Protein AF-A0A936S1S5-F1 (afdb_monomer_lite)

Radius of gyration: 17.04 Å; chains: 1; bounding box: 35×43×50 Å

Sequence (213 aa):
MRDSISVFLFEALDIRGSIVQLGDTWKAIQAQRNYPAQVGTLVGQMCAISVLIAASLKQPGRLTFQLSGTGSVPLLVVDCNEALNVRGFAKYGAATSSAIGDLLGDGKLLMSLDTPDAPQPYQSYVPIEGSTLAEVFQSYLTRSEQQSTALLLVADENTAAGLLLQKLPDADQKDPDGWNRITLLAQTLKENEIFRSVEPRVSLLSRRSNGAA

Structure (mmCIF, N/CA/C/O backbone):
data_AF-A0A936S1S5-F1
#
_entry.id   AF-A0A936S1S5-F1
#
loop_
_atom_site.group_PDB
_atom_site.id
_atom_site.type_symbol
_atom_site.label_atom_id
_atom_site.label_alt_id
_atom_site.label_comp_id
_atom_site.label_asym_id
_atom_site.label_entity_id
_atom_site.label_seq_id
_atom_site.pdbx_PDB_ins_code
_atom_site.Cartn_x
_atom_site.Cartn_y
_atom_site.Cartn_z
_atom_site.occupancy
_atom_site.B_iso_or_equiv
_atom_site.auth_seq_id
_atom_site.auth_comp_id
_atom_site.auth_asym_id
_atom_site.auth_atom_id
_atom_site.pdbx_PDB_model_num
ATOM 1 N N . MET A 1 1 ? -8.277 -14.739 -11.725 1.00 66.19 1 MET A N 1
ATOM 2 C CA . MET A 1 1 ? -8.453 -14.877 -10.258 1.00 66.19 1 MET A CA 1
ATOM 3 C C . MET A 1 1 ? -9.273 -13.671 -9.884 1.00 66.19 1 MET A C 1
ATOM 5 O O . MET A 1 1 ? -8.860 -12.588 -10.263 1.00 66.19 1 MET A O 1
ATOM 9 N N . ARG A 1 2 ? -10.462 -13.836 -9.299 1.00 82.06 2 ARG A N 1
ATOM 10 C CA . ARG A 1 2 ? -11.380 -12.696 -9.179 1.00 82.06 2 ARG A C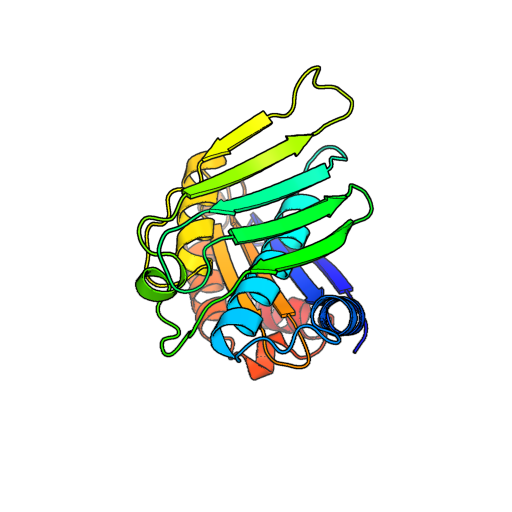A 1
ATOM 11 C C . ARG A 1 2 ? -10.861 -11.675 -8.176 1.00 82.06 2 ARG A C 1
ATOM 13 O O . ARG A 1 2 ? -10.262 -12.053 -7.172 1.00 82.06 2 ARG A O 1
ATOM 20 N N . ASP A 1 3 ? -11.128 -10.413 -8.473 1.00 91.62 3 ASP A N 1
ATOM 21 C CA . ASP A 1 3 ? -10.815 -9.300 -7.589 1.00 91.62 3 ASP A CA 1
ATOM 22 C C . ASP A 1 3 ? -11.759 -9.307 -6.381 1.00 91.62 3 ASP A C 1
ATOM 24 O O . ASP A 1 3 ? -12.952 -9.595 -6.513 1.00 91.62 3 ASP A O 1
ATOM 28 N N . SER A 1 4 ? -11.235 -9.005 -5.196 1.00 92.62 4 SER A N 1
ATOM 29 C CA . SER A 1 4 ? -12.022 -8.935 -3.965 1.00 92.62 4 SER A CA 1
ATOM 30 C C . SER A 1 4 ? -11.392 -7.996 -2.946 1.00 92.62 4 SER A C 1
ATOM 32 O O . SER A 1 4 ? -10.174 -7.971 -2.783 1.00 92.62 4 SER A O 1
ATOM 34 N N . ILE A 1 5 ? -12.239 -7.294 -2.203 1.00 92.88 5 ILE A N 1
ATOM 35 C CA . ILE A 1 5 ? -11.891 -6.546 -0.997 1.00 92.88 5 ILE A CA 1
ATOM 36 C C . ILE A 1 5 ? -12.834 -7.015 0.108 1.00 92.88 5 ILE A C 1
ATOM 38 O O . ILE A 1 5 ? -14.035 -7.180 -0.114 1.00 92.88 5 ILE A O 1
ATOM 42 N N . SER A 1 6 ? -12.308 -7.277 1.297 1.00 91.94 6 SER A N 1
ATOM 43 C CA . SER A 1 6 ? -13.130 -7.597 2.463 1.00 91.94 6 SER A CA 1
ATOM 44 C C . SER A 1 6 ? -12.629 -6.835 3.665 1.00 91.94 6 SER A C 1
ATOM 46 O O . SER A 1 6 ? -11.446 -6.885 3.993 1.00 91.94 6 SER A O 1
ATOM 48 N N . VAL A 1 7 ? -13.550 -6.140 4.317 1.00 90.50 7 VAL A N 1
ATOM 49 C CA . VAL A 1 7 ? -13.322 -5.441 5.578 1.00 90.50 7 VAL A CA 1
ATOM 50 C C . VAL A 1 7 ? -13.934 -6.291 6.683 1.00 90.50 7 VAL A C 1
ATOM 52 O O . VAL A 1 7 ? -15.024 -6.836 6.518 1.00 90.50 7 VAL A O 1
ATOM 55 N N . PHE A 1 8 ? -13.226 -6.429 7.793 1.00 91.31 8 PHE A N 1
ATOM 56 C CA . PHE A 1 8 ? -13.647 -7.232 8.932 1.00 91.31 8 PHE A CA 1
ATOM 57 C C . PHE A 1 8 ? -13.222 -6.570 10.244 1.00 91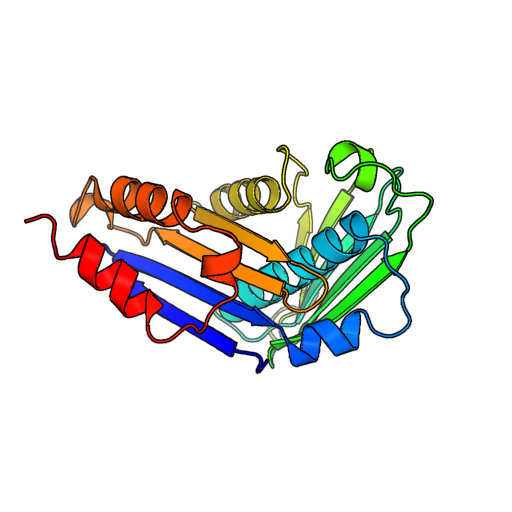.31 8 PHE A C 1
ATOM 59 O O . PHE A 1 8 ? -12.401 -5.651 10.272 1.00 91.31 8 PHE A O 1
ATOM 66 N N . LEU A 1 9 ? -13.802 -7.044 11.341 1.00 91.56 9 LEU A N 1
ATOM 67 C CA . LEU A 1 9 ? -13.533 -6.568 12.689 1.00 91.56 9 LEU A CA 1
ATOM 68 C C . LEU A 1 9 ? -13.269 -7.775 13.588 1.00 91.56 9 LEU A C 1
ATOM 70 O O . LEU A 1 9 ? -14.089 -8.689 13.665 1.00 91.56 9 LEU A O 1
ATOM 74 N N . PHE A 1 10 ? -12.139 -7.774 14.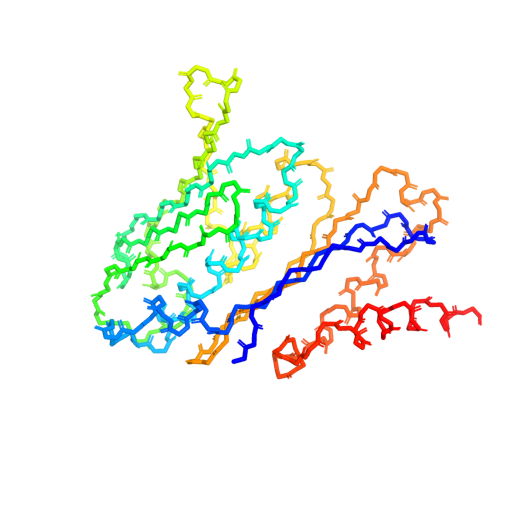288 1.00 91.62 10 PHE A N 1
ATOM 75 C CA . PHE A 1 10 ? -11.947 -8.652 15.434 1.00 91.62 10 PHE A CA 1
ATOM 76 C C . PHE A 1 10 ? -12.659 -8.027 16.626 1.00 91.62 10 PHE A C 1
ATOM 78 O O . PHE A 1 10 ? -12.048 -7.293 17.397 1.00 91.62 10 PHE A O 1
ATOM 85 N N . GLU A 1 11 ? -13.958 -8.300 16.758 1.00 89.62 11 GLU A N 1
ATOM 86 C CA . GLU A 1 11 ? -14.800 -7.700 17.802 1.00 89.62 11 GLU A CA 1
ATOM 87 C C . GLU A 1 11 ? -14.218 -7.908 19.198 1.00 89.62 11 GLU A C 1
ATOM 89 O O . GLU A 1 11 ? -14.224 -6.989 20.000 1.00 89.62 11 GLU A O 1
ATOM 94 N N . ALA A 1 12 ? -13.653 -9.082 19.487 1.00 89.56 12 ALA A N 1
ATOM 95 C CA . ALA A 1 12 ? -13.053 -9.373 20.789 1.00 89.56 12 ALA A CA 1
ATOM 96 C C . ALA A 1 12 ? -11.778 -8.563 21.087 1.00 89.56 12 ALA A C 1
ATOM 98 O O . ALA A 1 12 ? -11.396 -8.471 22.246 1.00 89.56 12 ALA A O 1
ATOM 99 N N . LEU A 1 13 ? -11.131 -7.985 20.069 1.00 92.00 13 LEU A N 1
ATOM 100 C CA . LEU A 1 13 ? -9.848 -7.286 20.194 1.00 92.00 13 LEU A CA 1
ATOM 101 C C . LEU A 1 13 ? -9.943 -5.786 19.877 1.00 92.00 13 LEU A C 1
ATOM 103 O O . LEU A 1 13 ? -8.959 -5.080 20.052 1.00 92.00 13 LEU A O 1
ATOM 107 N N . ASP A 1 14 ? -11.083 -5.315 19.360 1.00 94.12 14 ASP A N 1
ATOM 108 C CA . ASP A 1 14 ? -11.247 -3.977 18.773 1.00 94.12 14 ASP A CA 1
ATOM 109 C C . ASP A 1 14 ? -10.136 -3.651 17.758 1.00 94.12 14 ASP A C 1
ATOM 111 O O . ASP A 1 14 ? -9.472 -2.617 17.780 1.00 94.12 14 ASP A O 1
ATOM 115 N N . ILE A 1 15 ? -9.925 -4.582 16.824 1.00 94.56 15 ILE A N 1
ATOM 116 C CA . ILE A 1 15 ? -8.963 -4.434 15.727 1.00 94.56 15 ILE A CA 1
ATOM 117 C C . ILE A 1 15 ? -9.707 -4.568 14.407 1.00 94.56 15 ILE A C 1
ATOM 119 O O . ILE A 1 15 ? -10.288 -5.614 14.104 1.00 94.56 15 ILE A O 1
ATOM 123 N N . ARG A 1 16 ? -9.671 -3.506 13.604 1.00 93.88 16 ARG A N 1
ATOM 124 C CA . ARG A 1 16 ? -10.212 -3.502 12.246 1.00 93.88 16 ARG A CA 1
ATOM 125 C C . ARG A 1 16 ? -9.184 -4.102 11.298 1.00 93.88 16 ARG A C 1
ATOM 127 O O . ARG A 1 16 ? -7.988 -3.848 11.424 1.00 93.88 16 ARG A O 1
ATOM 134 N N . GLY A 1 17 ? -9.653 -4.869 10.326 1.00 93.69 17 GLY A N 1
ATOM 135 C CA . GLY A 1 17 ? -8.817 -5.369 9.251 1.00 93.69 17 GLY A CA 1
ATOM 136 C C . GLY A 1 17 ? -9.466 -5.212 7.887 1.00 93.69 17 GLY A C 1
ATOM 137 O O . GLY A 1 17 ? -10.690 -5.149 7.755 1.00 93.69 17 GLY A O 1
ATOM 138 N N . SER A 1 18 ? -8.634 -5.163 6.859 1.00 94.19 18 SER A N 1
ATOM 139 C CA . SER A 1 18 ? -9.064 -5.279 5.475 1.00 94.19 18 SER A CA 1
ATOM 140 C C . SER A 1 18 ? -8.061 -6.091 4.671 1.00 94.19 18 SER A C 1
ATOM 142 O O . SER A 1 18 ? -6.852 -6.016 4.884 1.00 94.19 18 SER A O 1
ATOM 144 N N . ILE A 1 19 ? -8.571 -6.911 3.758 1.00 93.94 19 ILE A N 1
ATOM 145 C CA . ILE A 1 19 ? -7.762 -7.721 2.852 1.00 93.94 19 ILE A CA 1
ATOM 146 C C . ILE A 1 19 ? -8.222 -7.494 1.420 1.00 93.94 19 ILE A C 1
ATOM 148 O O . ILE A 1 19 ? -9.413 -7.593 1.117 1.00 93.94 19 ILE A O 1
ATOM 152 N N . VAL A 1 20 ? -7.267 -7.183 0.550 1.00 94.94 20 VAL A N 1
ATOM 153 C CA . VAL A 1 20 ? -7.491 -6.971 -0.878 1.00 94.94 20 VAL A CA 1
ATOM 154 C C . VAL A 1 20 ? -6.776 -8.043 -1.679 1.00 94.94 20 VAL A C 1
ATOM 156 O O . VAL A 1 20 ? -5.671 -8.468 -1.339 1.00 94.94 20 VAL A O 1
ATOM 159 N N . GLN A 1 21 ? -7.399 -8.433 -2.780 1.00 95.12 21 GLN A N 1
ATOM 160 C CA . GLN A 1 21 ? -6.818 -9.295 -3.783 1.00 95.12 21 GLN A CA 1
ATOM 161 C C . GLN A 1 21 ? -7.230 -8.789 -5.165 1.00 95.12 21 GLN A C 1
ATOM 163 O O . GLN A 1 21 ? -8.416 -8.690 -5.466 1.00 95.12 21 GLN A O 1
ATOM 168 N N . LEU A 1 22 ? -6.246 -8.457 -5.992 1.00 95.62 22 LEU A N 1
ATOM 169 C CA . LEU A 1 22 ? -6.392 -7.969 -7.357 1.00 95.62 22 LEU A CA 1
ATOM 170 C C . LEU A 1 22 ? -5.755 -9.008 -8.280 1.00 95.62 22 LEU A C 1
ATOM 172 O O . LEU A 1 22 ? -4.533 -9.141 -8.318 1.00 95.62 22 LEU A O 1
ATOM 176 N N . GLY A 1 23 ? -6.571 -9.772 -8.995 1.00 95.00 23 GLY A N 1
ATOM 177 C CA . GLY A 1 23 ? -6.124 -10.745 -9.984 1.00 95.00 23 GLY A CA 1
ATOM 178 C C . GLY A 1 23 ? -6.386 -10.255 -11.402 1.00 95.00 23 GLY A C 1
ATOM 179 O O . GLY A 1 23 ? -5.449 -9.947 -12.136 1.00 95.00 23 GLY A O 1
ATOM 180 N N . ASP A 1 24 ? -7.654 -10.162 -11.798 1.00 94.62 24 ASP A N 1
ATOM 181 C CA . ASP A 1 24 ? -8.029 -9.798 -13.168 1.00 94.62 24 ASP A CA 1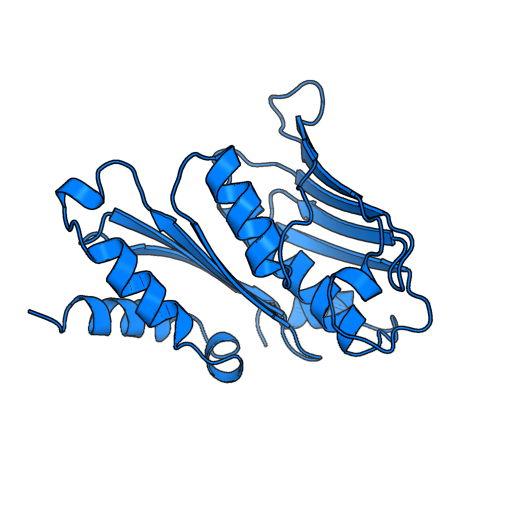
ATOM 182 C C . ASP A 1 24 ? -7.716 -8.314 -13.442 1.00 94.62 24 ASP A C 1
ATOM 184 O O . ASP A 1 24 ? -7.115 -7.991 -14.473 1.00 94.62 24 ASP A O 1
ATOM 188 N N . THR A 1 25 ? -7.990 -7.424 -12.478 1.00 96.06 25 THR A N 1
ATOM 189 C CA . THR A 1 25 ? -7.585 -6.009 -12.558 1.00 96.06 25 THR A CA 1
ATOM 190 C C . THR A 1 25 ? -6.067 -5.852 -12.621 1.00 96.06 25 THR A C 1
ATOM 192 O O . THR A 1 25 ? -5.556 -5.087 -13.439 1.00 96.06 25 THR A O 1
ATOM 195 N N . TRP A 1 26 ? -5.316 -6.602 -11.808 1.00 96.75 26 TRP A N 1
ATOM 196 C CA . TRP A 1 26 ? -3.855 -6.523 -11.824 1.00 96.75 26 TRP A CA 1
ATOM 197 C C . TRP A 1 26 ? -3.272 -6.983 -13.165 1.00 96.75 26 TRP A C 1
ATOM 199 O O . TRP A 1 26 ? -2.450 -6.281 -13.759 1.00 96.75 26 TRP A O 1
ATOM 209 N N . LYS A 1 27 ? -3.764 -8.106 -13.704 1.00 95.94 27 LYS A N 1
ATOM 210 C CA . LYS A 1 27 ? -3.407 -8.591 -15.047 1.00 95.94 27 LYS A CA 1
ATOM 211 C C . LYS A 1 27 ? -3.679 -7.555 -16.129 1.00 95.94 27 LYS A C 1
ATOM 213 O O . LYS A 1 27 ? -2.838 -7.379 -17.006 1.00 95.94 27 LYS A O 1
ATOM 218 N N . ALA A 1 28 ? -4.800 -6.841 -16.046 1.00 96.12 28 ALA A N 1
ATOM 219 C CA . ALA A 1 28 ? -5.110 -5.764 -16.978 1.00 96.12 28 ALA A CA 1
ATOM 220 C C . ALA A 1 28 ? -4.141 -4.572 -16.849 1.00 96.12 28 ALA A C 1
ATOM 222 O O . ALA A 1 28 ? -3.708 -4.033 -17.866 1.00 96.12 28 ALA A O 1
ATOM 223 N N . ILE A 1 29 ? -3.755 -4.182 -15.628 1.00 96.38 29 ILE A N 1
ATOM 224 C CA . ILE A 1 29 ? -2.831 -3.059 -15.384 1.00 96.38 29 ILE A CA 1
ATOM 225 C C . ILE A 1 29 ? -1.437 -3.327 -15.971 1.00 96.38 29 ILE A C 1
ATOM 227 O O . ILE A 1 29 ? -0.859 -2.445 -16.616 1.00 96.38 29 ILE A O 1
ATOM 231 N N . GLN A 1 30 ? -0.898 -4.532 -15.771 1.00 95.31 30 GLN A N 1
ATOM 232 C CA . GLN A 1 30 ? 0.444 -4.897 -16.245 1.00 95.31 30 GLN A CA 1
ATOM 233 C C . GLN A 1 30 ? 0.482 -5.382 -17.706 1.00 95.31 30 GLN A C 1
ATOM 235 O O . GLN A 1 30 ? 1.568 -5.545 -18.271 1.00 95.31 30 GLN A O 1
ATOM 240 N N . ALA A 1 31 ? -0.677 -5.602 -18.338 1.00 94.62 31 ALA A N 1
ATOM 241 C CA . ALA A 1 31 ? -0.758 -6.083 -19.713 1.00 94.62 31 ALA A CA 1
ATOM 242 C C . ALA A 1 31 ? 0.036 -5.180 -20.670 1.00 94.62 31 ALA A C 1
ATOM 244 O O . ALA A 1 31 ? -0.124 -3.960 -20.679 1.00 94.62 31 ALA A O 1
ATOM 245 N N . GLN A 1 32 ? 0.896 -5.798 -21.487 1.00 88.06 32 GLN A N 1
ATOM 246 C CA . GLN A 1 32 ? 1.734 -5.123 -22.492 1.00 88.06 32 GLN A CA 1
ATOM 247 C C . GLN A 1 32 ? 2.687 -4.050 -21.925 1.00 88.06 32 GLN A C 1
ATOM 249 O O . GLN A 1 32 ? 3.228 -3.244 -22.679 1.00 88.06 32 GLN A O 1
ATOM 254 N N . ARG A 1 33 ? 2.927 -4.034 -20.604 1.00 92.12 33 ARG A N 1
ATOM 255 C CA . ARG A 1 33 ? 3.863 -3.097 -19.961 1.00 92.12 33 ARG A CA 1
ATOM 256 C C . ARG A 1 33 ? 5.297 -3.612 -19.897 1.00 92.12 33 ARG A C 1
ATOM 258 O O . ARG A 1 33 ? 6.201 -2.801 -19.745 1.00 92.12 33 ARG A O 1
ATOM 265 N N . ASN A 1 34 ? 5.491 -4.930 -20.010 1.00 92.81 34 ASN A N 1
ATOM 266 C CA . ASN A 1 34 ? 6.790 -5.611 -19.934 1.00 92.81 34 ASN A CA 1
ATOM 267 C C . ASN A 1 34 ? 7.614 -5.221 -18.693 1.00 92.81 34 ASN A C 1
ATOM 269 O O . ASN A 1 34 ? 8.832 -5.053 -18.775 1.00 92.81 34 ASN A O 1
ATOM 273 N N . TYR A 1 35 ? 6.946 -5.062 -17.545 1.00 96.19 35 TYR A N 1
ATOM 274 C CA . TYR A 1 35 ? 7.618 -4.734 -16.294 1.00 96.19 35 TYR A CA 1
ATOM 275 C C . TYR A 1 35 ? 8.589 -5.852 -15.884 1.00 96.19 35 TYR A C 1
ATOM 277 O O . TYR A 1 35 ? 8.176 -7.011 -15.815 1.00 96.19 35 TYR A O 1
ATOM 285 N N . PRO A 1 36 ? 9.856 -5.527 -15.559 1.00 95.81 36 PRO A N 1
ATOM 286 C CA . PRO A 1 36 ? 10.711 -6.424 -14.795 1.00 95.81 36 PRO A CA 1
ATOM 287 C C . PRO A 1 36 ? 10.022 -6.801 -13.483 1.00 95.81 36 PRO A C 1
ATOM 289 O O . PRO A 1 36 ? 9.275 -5.989 -12.932 1.00 95.81 36 PRO A O 1
ATOM 292 N N . ALA A 1 37 ? 10.297 -7.998 -12.961 1.00 95.06 37 ALA A N 1
ATOM 293 C CA . ALA A 1 37 ? 9.608 -8.537 -11.786 1.00 95.06 37 ALA A CA 1
ATOM 294 C C . ALA A 1 37 ? 9.576 -7.545 -10.608 1.00 95.06 37 ALA A C 1
ATOM 296 O O . ALA A 1 37 ? 8.525 -7.310 -10.026 1.00 95.06 37 ALA A O 1
ATOM 297 N N . GLN A 1 38 ? 10.695 -6.876 -10.330 1.00 95.06 38 GLN A N 1
ATOM 298 C CA . GLN A 1 38 ? 10.838 -5.910 -9.239 1.00 95.06 38 GLN A CA 1
ATOM 299 C C . GLN A 1 38 ? 9.948 -4.669 -9.425 1.00 95.06 38 GLN A C 1
ATOM 301 O O . GLN A 1 38 ? 9.358 -4.173 -8.466 1.00 95.06 38 GLN A O 1
ATOM 306 N N . VAL A 1 39 ? 9.811 -4.186 -10.665 1.00 97.00 39 VAL A N 1
ATOM 307 C CA . VAL A 1 39 ? 8.920 -3.064 -11.004 1.00 97.00 39 VAL A CA 1
ATOM 308 C C . VAL A 1 39 ? 7.462 -3.513 -10.929 1.00 97.00 39 VAL A C 1
ATOM 310 O O . VAL A 1 39 ? 6.630 -2.796 -10.378 1.00 97.00 39 VAL A O 1
ATOM 313 N N . GLY A 1 40 ? 7.156 -4.710 -11.438 1.00 97.19 40 GLY A N 1
ATOM 314 C CA . GLY A 1 40 ? 5.825 -5.311 -11.358 1.00 97.19 40 GLY A CA 1
ATOM 315 C C . GLY A 1 40 ? 5.357 -5.456 -9.911 1.00 97.19 40 GLY A C 1
ATOM 316 O O . GLY A 1 40 ? 4.271 -4.988 -9.576 1.00 97.19 40 GLY A O 1
ATOM 317 N N . THR A 1 41 ? 6.207 -5.998 -9.034 1.00 96.75 41 THR A N 1
ATOM 318 C CA . THR A 1 41 ? 5.922 -6.115 -7.601 1.00 96.75 41 THR A CA 1
ATOM 319 C C . THR A 1 41 ? 5.653 -4.749 -6.970 1.00 96.75 41 THR A C 1
ATOM 321 O O . THR A 1 41 ? 4.638 -4.593 -6.295 1.00 96.75 41 THR A O 1
ATOM 324 N N . LEU A 1 42 ? 6.484 -3.733 -7.237 1.00 97.19 42 LEU A N 1
ATOM 325 C CA . LEU A 1 42 ? 6.268 -2.382 -6.706 1.00 97.19 42 LEU A CA 1
ATOM 326 C C . LEU A 1 42 ? 4.916 -1.793 -7.150 1.00 97.19 42 LEU A C 1
ATOM 328 O O . LEU A 1 42 ? 4.159 -1.290 -6.320 1.00 97.19 42 LEU A O 1
ATOM 332 N N . VAL A 1 43 ? 4.589 -1.866 -8.446 1.00 97.94 43 VAL A N 1
ATOM 333 C CA . VAL A 1 43 ? 3.320 -1.335 -8.979 1.00 97.94 43 VAL A CA 1
ATOM 334 C C . VAL A 1 43 ? 2.125 -2.106 -8.420 1.00 97.94 43 VAL A C 1
ATOM 336 O O . VAL A 1 43 ? 1.132 -1.488 -8.033 1.00 97.94 43 VAL A O 1
ATOM 339 N N . GLY A 1 44 ? 2.216 -3.434 -8.335 1.00 97.94 44 GLY A N 1
ATOM 340 C CA . GLY A 1 44 ? 1.163 -4.275 -7.773 1.00 97.94 44 GLY A CA 1
ATOM 341 C C . GLY A 1 44 ? 0.909 -3.961 -6.298 1.00 97.94 44 GLY A C 1
ATOM 342 O O . GLY A 1 44 ? -0.235 -3.719 -5.911 1.00 97.94 44 GLY A O 1
ATOM 343 N N . GLN A 1 45 ? 1.967 -3.865 -5.487 1.00 98.06 45 GLN A N 1
ATOM 344 C CA . GLN A 1 45 ? 1.854 -3.479 -4.078 1.00 98.06 45 GLN A CA 1
ATOM 345 C C . GLN A 1 45 ? 1.264 -2.067 -3.920 1.00 98.06 45 GLN A C 1
ATOM 347 O O . GLN A 1 45 ? 0.385 -1.877 -3.079 1.00 98.06 45 GLN A O 1
ATOM 352 N N . MET A 1 46 ? 1.664 -1.104 -4.765 1.00 98.31 46 MET A N 1
ATOM 353 C CA . MET A 1 46 ? 1.073 0.242 -4.804 1.00 98.31 46 MET A CA 1
ATOM 354 C C . MET A 1 46 ? -0.426 0.214 -5.148 1.00 98.31 46 MET A C 1
ATOM 356 O O . MET A 1 46 ? -1.211 0.944 -4.542 1.00 98.31 46 MET A O 1
ATOM 360 N N . CYS A 1 47 ? -0.859 -0.644 -6.077 1.00 98.44 47 CYS A N 1
ATOM 361 C CA . CYS A 1 47 ? -2.283 -0.821 -6.386 1.00 98.44 47 CYS A CA 1
ATOM 362 C C . CYS A 1 47 ? -3.051 -1.402 -5.191 1.00 98.44 47 CYS A C 1
ATOM 364 O O . CYS A 1 47 ? -4.113 -0.890 -4.840 1.00 98.44 47 CYS A O 1
ATOM 366 N N . ALA A 1 48 ? -2.498 -2.428 -4.537 1.00 98.00 48 ALA A N 1
ATOM 367 C CA . ALA A 1 48 ? -3.118 -3.060 -3.375 1.00 98.00 48 ALA A CA 1
ATOM 368 C C . ALA A 1 48 ? -3.304 -2.069 -2.212 1.00 98.00 48 ALA A C 1
ATOM 370 O O . ALA A 1 48 ? -4.420 -1.922 -1.714 1.00 98.00 48 ALA A O 1
ATOM 371 N N . ILE A 1 49 ? -2.256 -1.332 -1.819 1.00 97.94 49 ILE A N 1
ATOM 372 C CA . ILE A 1 49 ? -2.366 -0.340 -0.736 1.00 97.94 49 ILE A CA 1
ATOM 373 C C . ILE A 1 49 ? -3.319 0.806 -1.089 1.00 97.94 49 ILE A C 1
ATOM 375 O O . ILE A 1 49 ? -4.059 1.268 -0.224 1.00 97.94 49 ILE A O 1
ATOM 379 N N . SER A 1 50 ? -3.382 1.212 -2.361 1.00 97.75 50 SER A N 1
ATOM 380 C CA . SER A 1 50 ? -4.321 2.252 -2.803 1.00 97.75 50 SER A CA 1
ATOM 381 C C . SER A 1 50 ? -5.774 1.834 -2.613 1.00 97.75 50 SER A C 1
ATOM 383 O O . SER A 1 50 ? -6.582 2.623 -2.130 1.00 97.75 50 SER A O 1
ATOM 385 N N . VAL A 1 51 ? -6.109 0.582 -2.940 1.00 97.50 51 VAL A N 1
ATOM 386 C CA . VAL A 1 51 ? -7.457 0.044 -2.712 1.00 97.50 51 VAL A CA 1
ATOM 387 C C . VAL A 1 51 ? -7.735 -0.129 -1.218 1.00 97.50 51 VAL A C 1
ATOM 389 O O . VAL A 1 51 ? -8.830 0.207 -0.776 1.00 97.50 51 VAL A O 1
ATOM 392 N N . LEU A 1 52 ? -6.760 -0.597 -0.427 1.00 96.94 52 LEU A N 1
ATOM 393 C CA . LEU A 1 52 ? -6.915 -0.741 1.029 1.00 96.94 52 LEU A CA 1
ATOM 394 C C . LEU A 1 52 ? -7.206 0.602 1.711 1.00 96.94 52 LEU A C 1
ATOM 396 O O . LEU A 1 52 ? -8.124 0.676 2.522 1.00 96.94 52 LEU A O 1
ATOM 400 N N . ILE A 1 53 ? -6.463 1.659 1.364 1.00 95.50 53 ILE A N 1
ATOM 401 C CA . ILE A 1 53 ? -6.680 3.002 1.919 1.00 95.50 53 ILE A CA 1
ATOM 402 C C . ILE A 1 53 ? -8.019 3.561 1.432 1.00 95.50 53 ILE A C 1
ATOM 404 O O . ILE A 1 53 ? -8.813 4.012 2.255 1.00 95.50 53 ILE A O 1
ATOM 408 N N . ALA A 1 54 ? -8.314 3.477 0.128 1.00 94.62 54 ALA A N 1
ATOM 409 C CA . ALA A 1 54 ? -9.571 3.975 -0.434 1.00 94.62 54 ALA A CA 1
ATOM 410 C C . ALA A 1 54 ? -10.805 3.301 0.196 1.00 94.62 54 ALA A C 1
ATOM 412 O O . ALA A 1 54 ? -11.770 3.979 0.539 1.00 94.62 54 ALA A O 1
ATOM 413 N N . ALA A 1 55 ? -10.756 1.985 0.432 1.00 93.06 55 ALA A N 1
ATOM 414 C CA . ALA A 1 55 ? -11.832 1.237 1.088 1.00 93.06 55 ALA A CA 1
ATOM 415 C C . ALA A 1 55 ? -11.990 1.560 2.589 1.00 93.06 55 ALA A C 1
ATOM 417 O O . ALA A 1 55 ? -13.029 1.258 3.182 1.00 93.06 55 ALA A O 1
ATOM 418 N N . SER A 1 56 ? -10.974 2.159 3.216 1.00 90.25 56 SER A N 1
ATOM 419 C CA . SER A 1 56 ? -11.009 2.588 4.619 1.00 90.25 56 SER A CA 1
ATOM 420 C C . SER A 1 56 ? -11.509 4.023 4.810 1.00 90.25 56 SER A C 1
ATOM 422 O O . SER A 1 56 ? -11.808 4.397 5.950 1.00 90.25 56 SER A O 1
ATOM 424 N N . LEU A 1 57 ? -11.645 4.809 3.733 1.00 89.94 57 LEU A N 1
ATOM 425 C CA . LEU A 1 57 ? -12.127 6.189 3.792 1.00 89.94 57 LEU A CA 1
ATOM 426 C C . LEU A 1 57 ? -13.559 6.263 4.341 1.00 89.94 57 LEU A C 1
ATOM 428 O O . LEU A 1 57 ? -14.431 5.470 3.993 1.00 89.94 57 LEU A O 1
ATOM 432 N N . LYS A 1 58 ? -13.815 7.261 5.194 1.00 86.69 58 LYS A N 1
ATOM 433 C CA . LYS A 1 58 ? -15.154 7.512 5.762 1.00 86.69 58 LYS A CA 1
ATOM 434 C C . LYS A 1 58 ? -16.132 8.091 4.741 1.00 86.69 58 LYS A C 1
ATOM 436 O O . LYS A 1 58 ? -17.337 7.911 4.885 1.00 86.69 58 LYS A O 1
ATOM 441 N N . GLN A 1 59 ? -15.613 8.813 3.754 1.00 86.88 59 GLN A N 1
ATOM 442 C CA . GLN A 1 59 ? -16.377 9.413 2.670 1.00 86.88 59 GLN A CA 1
ATOM 443 C C . GLN A 1 59 ? -15.826 8.926 1.324 1.00 86.88 59 GLN A C 1
ATOM 445 O O . GLN A 1 59 ? -14.615 8.713 1.220 1.00 86.88 59 GLN A O 1
ATOM 450 N N . PRO A 1 60 ? -16.680 8.772 0.297 1.00 88.00 60 PRO A N 1
ATOM 451 C CA . PRO A 1 60 ? -16.233 8.481 -1.058 1.00 88.00 60 PRO A CA 1
ATOM 452 C C . PRO A 1 60 ? -15.243 9.543 -1.548 1.00 88.00 60 PRO A C 1
ATOM 454 O O . PRO A 1 60 ? -15.470 10.740 -1.371 1.00 88.00 60 PRO A O 1
ATOM 457 N N . GLY A 1 61 ? -14.157 9.108 -2.177 1.00 92.69 61 GLY A N 1
ATOM 458 C CA . GLY A 1 61 ? -13.144 10.005 -2.718 1.00 92.69 61 GLY A CA 1
ATOM 459 C C . GLY A 1 61 ? -12.226 9.299 -3.703 1.00 92.69 61 GLY A C 1
ATOM 460 O O . GLY A 1 61 ? -12.159 8.068 -3.742 1.00 92.69 61 GLY A O 1
ATOM 461 N N . ARG A 1 62 ? -11.515 10.098 -4.496 1.00 96.56 62 ARG A N 1
ATOM 462 C CA . ARG A 1 62 ? -10.501 9.628 -5.436 1.00 96.56 62 ARG A CA 1
ATOM 463 C C . ARG A 1 62 ? -9.123 9.791 -4.811 1.00 96.56 62 ARG A C 1
ATOM 465 O O . ARG A 1 62 ? -8.714 10.896 -4.459 1.00 96.56 62 ARG A O 1
ATOM 472 N N . LEU A 1 63 ? -8.416 8.677 -4.685 1.00 97.62 63 LEU A N 1
ATOM 473 C CA . LEU A 1 63 ? -7.086 8.598 -4.106 1.00 97.62 63 LEU A CA 1
ATOM 474 C C . LEU A 1 63 ? -6.052 8.417 -5.216 1.00 97.62 63 LEU A C 1
ATOM 476 O O . LEU A 1 63 ? -6.075 7.425 -5.946 1.00 97.62 63 LEU A O 1
ATOM 480 N N . THR A 1 64 ? -5.115 9.351 -5.313 1.00 98.31 64 THR A N 1
ATOM 481 C CA . THR A 1 64 ? -3.995 9.272 -6.249 1.00 98.31 64 THR A CA 1
ATOM 482 C C . THR A 1 64 ? -2.682 9.235 -5.480 1.00 98.31 64 THR A C 1
ATOM 484 O O . THR A 1 64 ? -2.404 10.107 -4.658 1.00 98.31 64 THR A O 1
ATOM 487 N N . PHE A 1 65 ? -1.840 8.256 -5.790 1.00 98.44 65 PHE A N 1
ATOM 488 C CA . PHE A 1 65 ? -0.440 8.247 -5.397 1.00 98.44 65 PHE A CA 1
ATOM 489 C C . PHE A 1 65 ? 0.428 8.576 -6.593 1.00 98.44 65 PHE A C 1
ATOM 491 O O . PHE A 1 65 ? 0.304 7.960 -7.651 1.00 98.44 65 PHE A O 1
ATOM 498 N N . GLN A 1 66 ? 1.351 9.506 -6.399 1.00 98.38 66 GLN A N 1
ATOM 499 C CA . GLN A 1 66 ? 2.390 9.808 -7.360 1.00 98.38 66 GLN A CA 1
ATOM 500 C C . GLN A 1 66 ? 3.747 9.711 -6.684 1.00 98.38 66 GLN A C 1
ATOM 502 O O . GLN A 1 66 ? 4.058 10.446 -5.752 1.00 98.38 66 GLN A O 1
ATOM 507 N N . LEU A 1 67 ? 4.571 8.828 -7.216 1.00 97.31 67 LEU A N 1
ATOM 508 C CA . LEU A 1 67 ? 5.967 8.692 -6.882 1.00 97.31 67 LEU A CA 1
ATOM 509 C C . LEU A 1 67 ? 6.804 9.284 -8.008 1.00 97.31 67 LEU A C 1
ATOM 511 O O . LEU A 1 67 ? 6.649 8.885 -9.162 1.00 97.31 67 LEU A O 1
ATOM 515 N N . SER A 1 68 ? 7.724 10.176 -7.663 1.00 96.50 68 SER A N 1
ATOM 516 C CA . SER A 1 68 ? 8.745 10.688 -8.578 1.00 96.50 68 SER A CA 1
ATOM 517 C C . SER A 1 68 ? 10.119 10.528 -7.942 1.00 96.50 68 SER A C 1
ATOM 519 O O . SER A 1 68 ? 10.293 10.932 -6.796 1.00 96.50 68 SER A O 1
ATOM 521 N N . GLY A 1 69 ? 11.091 9.973 -8.662 1.00 92.94 69 GLY A N 1
ATOM 522 C CA . GLY A 1 69 ? 12.404 9.662 -8.092 1.00 92.94 69 GLY A CA 1
ATOM 523 C C . GLY A 1 69 ? 13.539 9.627 -9.107 1.00 92.94 69 GLY A C 1
ATOM 524 O O . GLY A 1 69 ? 13.334 9.836 -10.303 1.00 92.94 69 GLY A O 1
ATOM 525 N N . THR A 1 70 ? 14.750 9.386 -8.609 1.00 95.19 70 THR A N 1
ATOM 526 C CA . THR A 1 70 ? 15.991 9.309 -9.404 1.00 95.19 70 THR A CA 1
ATOM 527 C C . THR A 1 70 ? 16.468 7.874 -9.633 1.00 95.19 70 THR A C 1
ATOM 529 O O . THR A 1 70 ? 17.446 7.666 -10.349 1.00 95.19 70 THR A O 1
ATOM 532 N N . GLY A 1 71 ? 15.784 6.892 -9.037 1.00 95.38 71 GLY A N 1
ATOM 533 C CA . GLY A 1 71 ? 16.094 5.473 -9.179 1.00 95.38 71 GLY A CA 1
ATOM 534 C C . GLY A 1 71 ? 15.593 4.853 -10.485 1.00 95.38 71 GLY A C 1
ATOM 535 O O . GLY A 1 71 ? 15.217 5.528 -11.448 1.00 95.38 71 GLY A O 1
ATOM 536 N N . SER A 1 72 ? 15.555 3.521 -10.502 1.00 96.88 72 SER A N 1
ATOM 537 C CA . SER A 1 72 ? 15.133 2.747 -11.681 1.00 96.88 72 SER A CA 1
ATOM 538 C C . SER A 1 72 ? 13.653 2.926 -12.047 1.00 96.88 72 SER A C 1
ATOM 540 O O . SER A 1 72 ? 13.259 2.580 -13.159 1.00 96.88 72 SER A O 1
ATOM 542 N N . VAL A 1 73 ? 12.833 3.470 -11.145 1.00 97.50 73 VAL A N 1
ATOM 543 C CA . VAL A 1 73 ? 11.422 3.818 -11.351 1.00 97.50 73 VAL A CA 1
ATOM 544 C C . VAL A 1 73 ? 11.259 5.331 -11.151 1.00 97.50 73 VAL A C 1
ATOM 546 O O . VAL A 1 73 ? 10.874 5.783 -10.073 1.00 97.50 73 VAL A O 1
ATOM 549 N N . PRO A 1 74 ? 11.551 6.153 -12.177 1.00 97.06 74 PRO A N 1
ATOM 550 C CA . PRO A 1 74 ? 11.518 7.612 -12.046 1.00 97.06 74 PRO A CA 1
ATOM 551 C C . PRO A 1 74 ? 10.107 8.192 -11.895 1.00 97.06 74 PRO A C 1
ATOM 553 O O . PRO A 1 74 ? 9.954 9.334 -11.461 1.00 97.06 74 PRO A O 1
ATOM 556 N N . LEU A 1 75 ? 9.076 7.438 -12.286 1.00 98.06 75 LEU A N 1
ATOM 557 C CA . LEU A 1 75 ? 7.679 7.829 -12.131 1.00 98.06 75 LEU A CA 1
ATOM 558 C C . LEU A 1 75 ? 6.817 6.591 -11.899 1.00 98.06 75 LEU A C 1
ATOM 560 O O . LEU A 1 75 ? 6.827 5.684 -12.730 1.00 98.06 75 LEU A O 1
ATOM 564 N N . LEU A 1 76 ? 6.008 6.605 -10.846 1.00 98.31 76 LEU A N 1
ATOM 565 C CA . LEU A 1 76 ? 4.914 5.661 -10.637 1.00 98.31 76 LEU A CA 1
ATOM 566 C C . LEU A 1 76 ? 3.670 6.443 -10.225 1.00 98.31 76 LEU A C 1
ATOM 568 O O . LEU A 1 76 ? 3.723 7.273 -9.327 1.00 98.31 76 LEU A O 1
ATOM 572 N N . VAL A 1 77 ? 2.550 6.187 -10.889 1.00 98.50 77 VAL A N 1
ATOM 573 C CA . VAL A 1 77 ? 1.254 6.780 -10.565 1.00 98.50 77 VAL A CA 1
ATOM 574 C C . VAL A 1 77 ? 0.246 5.660 -10.374 1.00 98.50 77 VAL A C 1
ATOM 576 O O . VAL A 1 77 ? 0.126 4.783 -11.232 1.00 98.50 77 VAL A O 1
ATOM 579 N N . VAL A 1 78 ? -0.482 5.699 -9.264 1.00 98.69 78 VAL A N 1
ATOM 580 C CA . VAL A 1 78 ? -1.661 4.864 -9.033 1.00 98.69 78 VAL A CA 1
ATOM 581 C C . VAL A 1 78 ? -2.836 5.767 -8.717 1.00 98.69 78 VAL A C 1
ATOM 583 O O . VAL A 1 78 ? -2.716 6.702 -7.937 1.00 98.69 78 VAL A O 1
ATOM 586 N N . ASP A 1 79 ? -3.965 5.483 -9.342 1.00 98.38 79 ASP A N 1
ATOM 587 C CA . ASP A 1 79 ? -5.212 6.211 -9.178 1.00 98.38 79 ASP A CA 1
ATOM 588 C C . ASP A 1 79 ? -6.317 5.216 -8.829 1.00 98.38 79 ASP A C 1
ATOM 590 O O . ASP A 1 79 ? -6.487 4.215 -9.526 1.00 98.38 79 ASP A O 1
ATOM 594 N N . CYS A 1 80 ? -7.036 5.476 -7.744 1.00 98.19 80 CYS A N 1
ATOM 595 C CA . CYS A 1 80 ? -8.138 4.662 -7.255 1.00 98.19 80 CYS A CA 1
ATOM 596 C C . CYS A 1 80 ? -9.348 5.571 -7.041 1.00 98.19 80 CYS A C 1
ATOM 598 O O . CYS A 1 80 ? -9.285 6.505 -6.242 1.00 98.19 80 CYS A O 1
ATOM 600 N N . ASN A 1 81 ? -10.430 5.335 -7.779 1.00 95.19 81 ASN A N 1
ATOM 601 C CA . ASN A 1 81 ? -11.642 6.139 -7.636 1.00 95.19 81 ASN A CA 1
ATOM 602 C C . ASN A 1 81 ? -12.543 5.637 -6.498 1.00 95.19 81 ASN A C 1
ATOM 604 O O . ASN A 1 81 ? -12.301 4.594 -5.891 1.00 95.19 81 ASN A O 1
ATOM 608 N N . GLU A 1 82 ? -13.622 6.364 -6.244 1.00 92.25 82 GLU A N 1
ATOM 609 C CA . GLU A 1 82 ? -14.586 6.094 -5.180 1.00 92.25 82 GLU A CA 1
ATOM 610 C C . GLU A 1 82 ? -15.323 4.752 -5.328 1.00 92.25 82 GLU A C 1
ATOM 612 O O . GLU A 1 82 ? -15.820 4.200 -4.350 1.00 92.25 82 GLU A O 1
ATOM 617 N N . ALA A 1 83 ? -15.359 4.200 -6.544 1.00 92.88 83 ALA A N 1
ATOM 618 C CA . ALA A 1 83 ? -15.890 2.871 -6.839 1.00 92.88 83 ALA A CA 1
ATOM 619 C C . ALA A 1 83 ? -14.807 1.773 -6.786 1.00 92.88 83 ALA A C 1
ATOM 621 O O . ALA A 1 83 ? -15.032 0.663 -7.264 1.00 92.88 83 ALA A O 1
ATOM 622 N N . LEU A 1 84 ? -13.631 2.086 -6.225 1.00 95.06 84 LEU A N 1
ATOM 623 C CA . LEU A 1 84 ? -12.462 1.210 -6.098 1.00 95.06 84 LEU A CA 1
ATOM 624 C C . LEU A 1 84 ? -11.911 0.695 -7.436 1.00 95.06 84 LEU A C 1
ATOM 626 O O . LEU A 1 84 ? -11.195 -0.307 -7.480 1.00 95.06 84 LEU A O 1
ATOM 630 N N . ASN A 1 85 ? -12.196 1.395 -8.538 1.00 95.44 85 ASN A N 1
ATOM 631 C CA . ASN A 1 85 ? -11.520 1.121 -9.798 1.00 95.44 85 ASN A CA 1
ATOM 632 C C . ASN A 1 85 ? -10.105 1.676 -9.703 1.00 95.44 85 ASN A C 1
ATOM 634 O O . ASN A 1 85 ? -9.917 2.887 -9.572 1.00 95.44 85 ASN A O 1
ATOM 638 N N . VAL A 1 86 ? -9.124 0.787 -9.811 1.00 97.50 86 VAL A N 1
ATOM 639 C CA . VAL A 1 86 ? -7.710 1.135 -9.712 1.00 97.50 86 VAL A CA 1
ATOM 640 C C . VAL A 1 86 ? -7.035 1.089 -11.078 1.00 97.50 86 VAL A C 1
ATOM 642 O O . VAL A 1 86 ? -7.287 0.210 -11.905 1.00 97.50 86 VAL A O 1
ATOM 645 N N . ARG A 1 87 ? -6.156 2.057 -11.322 1.00 97.12 87 ARG A N 1
ATOM 646 C CA . ARG A 1 87 ? -5.260 2.110 -12.477 1.00 97.12 87 ARG A CA 1
ATOM 647 C C . ARG A 1 87 ? -3.856 2.408 -11.984 1.00 97.12 87 ARG A C 1
ATOM 649 O O . ARG A 1 87 ? -3.675 3.240 -11.104 1.00 97.12 87 ARG A O 1
ATOM 656 N N . GLY A 1 88 ? -2.868 1.755 -12.581 1.00 97.12 88 GLY A N 1
ATOM 657 C CA . GLY A 1 88 ? -1.462 1.936 -12.242 1.00 97.12 88 GLY A CA 1
ATOM 658 C C . GLY A 1 88 ? -0.605 2.126 -13.484 1.00 97.12 88 GLY A C 1
ATOM 659 O O . GLY A 1 88 ? -0.889 1.580 -14.553 1.00 97.12 88 GLY A O 1
ATOM 660 N N . PHE A 1 89 ? 0.455 2.909 -13.343 1.00 97.06 89 PHE A N 1
ATOM 661 C CA . PHE A 1 89 ? 1.467 3.086 -14.370 1.00 97.06 89 PHE A CA 1
ATOM 662 C C . PHE A 1 89 ? 2.815 3.404 -13.736 1.00 97.06 89 PHE A C 1
ATOM 664 O O . PHE A 1 89 ? 2.911 4.299 -12.907 1.00 97.06 89 PHE A O 1
ATOM 671 N N . ALA A 1 90 ? 3.864 2.733 -14.197 1.00 97.94 90 ALA A N 1
ATOM 672 C CA . ALA A 1 90 ? 5.242 3.118 -13.935 1.00 97.94 90 ALA A CA 1
ATOM 673 C C . ALA A 1 90 ? 6.019 3.355 -15.233 1.00 97.94 90 ALA A C 1
ATOM 675 O O . ALA A 1 90 ? 5.902 2.581 -16.190 1.00 97.94 90 ALA A O 1
ATOM 676 N N . LYS A 1 91 ? 6.851 4.400 -15.233 1.00 97.56 91 LYS A N 1
ATOM 677 C CA . LYS A 1 91 ? 8.028 4.496 -16.102 1.00 97.56 91 LYS A CA 1
ATOM 678 C C . LYS A 1 91 ? 9.178 3.797 -15.392 1.00 97.56 91 LYS A C 1
ATOM 680 O O . LYS A 1 91 ? 9.357 3.997 -14.195 1.00 97.56 91 LYS A O 1
ATOM 685 N N . TYR A 1 92 ? 9.959 3.021 -16.130 1.00 97.31 92 TYR A N 1
ATOM 686 C CA . TYR A 1 92 ? 11.090 2.289 -15.576 1.00 97.31 92 TYR A CA 1
ATOM 687 C C . TYR A 1 92 ? 12.294 2.323 -16.521 1.00 97.31 92 TYR A C 1
ATOM 689 O O . TYR A 1 92 ? 12.139 2.409 -17.741 1.00 97.31 92 TYR A O 1
ATOM 697 N N . GLY A 1 93 ? 13.485 2.291 -15.930 1.00 94.00 93 GLY A N 1
ATOM 698 C CA . GLY A 1 93 ? 14.760 2.040 -16.591 1.00 94.00 93 GLY A CA 1
ATOM 699 C C . GLY A 1 93 ? 15.244 0.612 -16.328 1.00 94.00 93 GLY A C 1
ATOM 700 O O . GLY A 1 93 ? 14.454 -0.294 -16.068 1.00 94.00 93 GLY A O 1
ATOM 701 N N . ALA A 1 94 ? 16.557 0.398 -16.371 1.00 91.44 94 ALA A N 1
ATOM 702 C CA . ALA A 1 94 ? 17.148 -0.901 -16.064 1.00 91.44 94 ALA A CA 1
ATOM 703 C C . ALA A 1 94 ? 17.084 -1.196 -14.552 1.00 91.44 94 ALA A C 1
ATOM 705 O O . ALA A 1 94 ? 17.982 -0.824 -13.805 1.00 91.44 94 ALA A O 1
ATOM 706 N N . ALA A 1 95 ? 16.021 -1.869 -14.104 1.00 90.12 95 ALA A N 1
ATOM 707 C CA . ALA A 1 95 ? 15.852 -2.285 -12.713 1.00 90.12 95 ALA A CA 1
ATOM 708 C C . ALA A 1 95 ? 16.523 -3.647 -12.461 1.00 90.12 95 ALA A C 1
ATOM 710 O O . ALA A 1 95 ? 16.011 -4.683 -12.885 1.00 90.12 95 ALA A O 1
ATOM 711 N N . THR A 1 96 ? 17.669 -3.648 -11.777 1.00 88.88 96 THR A N 1
ATOM 712 C CA . THR A 1 96 ? 18.431 -4.868 -11.429 1.00 88.88 96 THR A CA 1
ATOM 713 C C . THR A 1 96 ? 18.275 -5.293 -9.968 1.00 88.88 96 THR A C 1
ATOM 715 O O . THR A 1 96 ? 18.592 -6.429 -9.622 1.00 88.88 96 THR A O 1
ATOM 718 N N . SER A 1 97 ? 17.762 -4.401 -9.119 1.00 91.56 97 SER A N 1
ATOM 719 C CA . SER A 1 97 ? 17.564 -4.596 -7.683 1.00 91.56 97 SER A CA 1
ATOM 720 C C . SER A 1 97 ? 16.087 -4.454 -7.317 1.00 91.56 97 SER A C 1
ATOM 722 O O . SER A 1 97 ? 15.350 -3.698 -7.950 1.00 91.56 97 SER A O 1
ATOM 724 N N . SER A 1 98 ? 15.649 -5.197 -6.300 1.00 90.56 98 SER A N 1
ATOM 725 C CA . SER A 1 98 ? 14.319 -5.066 -5.691 1.00 90.56 98 SER A CA 1
ATOM 726 C C . SER A 1 98 ? 14.313 -4.150 -4.469 1.00 90.56 98 SER A C 1
ATOM 728 O O . SER A 1 98 ? 13.251 -3.926 -3.891 1.00 90.56 98 SER A O 1
ATOM 730 N N . ALA A 1 99 ? 15.477 -3.652 -4.041 1.00 92.50 99 ALA A N 1
ATOM 731 C CA . ALA A 1 99 ? 15.562 -2.762 -2.895 1.00 92.50 99 ALA A CA 1
ATOM 732 C C . ALA A 1 99 ? 14.832 -1.451 -3.201 1.00 92.50 99 ALA A C 1
ATOM 734 O O . ALA A 1 99 ? 15.038 -0.835 -4.250 1.00 92.50 99 ALA A O 1
ATOM 735 N N . ILE A 1 100 ? 13.991 -1.006 -2.265 1.00 91.25 100 ILE A N 1
ATOM 736 C CA . ILE A 1 100 ? 13.171 0.191 -2.461 1.00 91.25 100 ILE A CA 1
ATOM 737 C C . ILE A 1 100 ? 14.037 1.436 -2.713 1.00 91.25 100 ILE A C 1
ATOM 739 O O . ILE A 1 100 ? 13.709 2.242 -3.578 1.00 91.25 100 ILE A O 1
ATOM 743 N N . GLY A 1 101 ? 15.196 1.542 -2.055 1.00 91.44 101 GLY A N 1
ATOM 744 C CA . GLY A 1 101 ? 16.155 2.625 -2.284 1.00 91.44 101 GLY A CA 1
ATOM 745 C C . GLY A 1 101 ? 16.685 2.678 -3.721 1.00 91.44 101 GLY A C 1
ATOM 746 O O . GLY A 1 101 ? 16.774 3.759 -4.290 1.00 91.44 101 GLY A O 1
ATOM 747 N N . ASP A 1 102 ? 16.947 1.534 -4.355 1.00 93.69 102 ASP A N 1
ATOM 748 C CA . ASP A 1 102 ? 17.458 1.485 -5.736 1.00 93.69 102 ASP A CA 1
ATOM 749 C C . ASP A 1 102 ? 16.353 1.749 -6.772 1.00 93.69 102 ASP A C 1
ATOM 751 O O . ASP A 1 102 ? 16.576 2.355 -7.829 1.00 93.69 102 ASP A O 1
ATOM 755 N N . LEU A 1 103 ? 15.135 1.283 -6.480 1.00 94.75 103 LEU A N 1
ATOM 756 C CA . LEU A 1 103 ? 13.977 1.512 -7.340 1.00 94.75 103 LEU A CA 1
ATOM 757 C C . LEU A 1 103 ? 13.567 2.984 -7.326 1.00 94.75 103 LEU A C 1
ATOM 759 O O . LEU A 1 103 ? 13.268 3.535 -8.383 1.00 94.75 103 LEU A O 1
ATOM 763 N N . LEU A 1 104 ? 13.567 3.624 -6.156 1.00 93.69 104 LEU A N 1
ATOM 764 C CA . LEU A 1 104 ? 13.014 4.966 -5.987 1.00 93.69 104 LEU A CA 1
ATOM 765 C C . LEU A 1 104 ? 14.088 6.069 -6.000 1.00 93.69 104 LEU A C 1
ATOM 767 O O . LEU A 1 104 ? 13.803 7.187 -6.433 1.00 93.69 104 LEU A O 1
ATOM 771 N N . GLY A 1 105 ? 15.324 5.770 -5.591 1.00 92.06 105 GLY A N 1
ATOM 772 C CA . GLY A 1 105 ? 16.380 6.766 -5.381 1.00 92.06 105 GLY A CA 1
ATOM 773 C C . GLY A 1 105 ? 15.970 7.802 -4.332 1.00 92.06 105 GLY A C 1
ATOM 774 O O . GLY A 1 105 ? 15.325 7.464 -3.339 1.00 92.06 105 GLY A O 1
ATOM 775 N N . ASP A 1 106 ? 16.249 9.080 -4.606 1.00 90.62 106 ASP A N 1
ATOM 776 C CA . ASP A 1 106 ? 15.765 10.228 -3.815 1.00 90.62 106 ASP A CA 1
ATOM 777 C C . ASP A 1 106 ? 14.284 10.524 -4.121 1.00 90.62 106 ASP A C 1
ATOM 779 O O . ASP A 1 106 ? 13.894 11.618 -4.547 1.00 90.62 106 ASP A O 1
ATOM 783 N N . GLY A 1 107 ? 13.456 9.489 -3.985 1.00 90.75 107 GLY A N 1
ATOM 784 C CA . GLY A 1 107 ? 12.048 9.504 -4.332 1.00 90.75 107 GLY A CA 1
ATOM 785 C C . GLY A 1 107 ? 11.224 10.439 -3.450 1.00 90.75 107 GLY A C 1
ATOM 786 O O . GLY A 1 107 ? 11.499 10.649 -2.270 1.00 90.75 107 GLY A O 1
ATOM 787 N N . LYS A 1 108 ? 10.144 10.965 -4.019 1.00 95.62 108 LYS A N 1
ATOM 788 C CA . LYS A 1 108 ? 9.071 11.648 -3.299 1.00 95.62 108 LYS A CA 1
ATOM 789 C C . LYS A 1 108 ? 7.767 10.951 -3.620 1.00 95.62 108 LYS A C 1
ATOM 791 O O . LYS A 1 108 ? 7.436 10.796 -4.794 1.00 95.62 108 LYS A O 1
ATOM 796 N N . LEU A 1 109 ? 7.035 10.564 -2.583 1.00 97.50 109 LEU A N 1
ATOM 797 C CA . LEU A 1 109 ? 5.716 9.964 -2.703 1.00 97.50 109 LEU A CA 1
ATOM 798 C C . LEU A 1 109 ? 4.667 10.967 -2.222 1.00 97.50 109 LEU A C 1
ATOM 800 O O . LEU A 1 109 ? 4.646 11.355 -1.057 1.00 97.50 109 LEU A O 1
ATOM 804 N N . LEU A 1 110 ? 3.820 11.412 -3.142 1.00 98.06 110 LEU A N 1
ATOM 805 C CA . LEU A 1 110 ? 2.701 12.310 -2.897 1.00 98.06 110 LEU A CA 1
ATOM 806 C C . LEU A 1 110 ? 1.403 11.504 -2.905 1.00 98.06 110 LEU A C 1
ATOM 808 O O . LEU A 1 110 ? 1.091 10.839 -3.892 1.00 98.06 110 LEU A O 1
ATOM 812 N N . MET A 1 111 ? 0.637 11.607 -1.828 1.00 97.50 111 MET A N 1
ATOM 813 C CA . MET A 1 111 ? -0.753 11.181 -1.754 1.00 97.50 111 MET A CA 1
ATOM 814 C C . MET A 1 111 ? -1.650 12.396 -1.987 1.00 97.50 111 MET A C 1
ATOM 816 O O . MET A 1 111 ? -1.473 13.426 -1.339 1.00 97.50 111 MET A O 1
ATOM 820 N N . SER A 1 112 ? -2.610 12.278 -2.898 1.00 97.38 112 SER A N 1
ATOM 821 C CA . SER A 1 112 ? -3.675 13.258 -3.117 1.00 97.38 112 SER A CA 1
ATOM 822 C C . SER A 1 112 ? -5.027 12.584 -2.915 1.00 97.38 112 SER A C 1
ATOM 824 O O . SER A 1 112 ? -5.272 11.522 -3.484 1.00 97.38 112 SER A O 1
ATOM 826 N N . LEU A 1 113 ? -5.888 13.196 -2.111 1.00 96.56 113 LEU A N 1
ATOM 827 C CA . LEU A 1 113 ? -7.247 12.745 -1.846 1.00 96.56 113 LEU A CA 1
ATOM 828 C C . LEU A 1 113 ? -8.223 13.844 -2.267 1.00 96.56 113 LEU A C 1
ATOM 830 O O . LEU A 1 113 ? -8.265 14.914 -1.660 1.00 96.56 113 LEU A O 1
ATOM 834 N N . ASP A 1 114 ? -8.991 13.563 -3.311 1.00 96.06 114 ASP A N 1
ATOM 835 C CA . ASP A 1 114 ? -10.066 14.419 -3.804 1.00 96.06 114 ASP A CA 1
ATOM 836 C C . ASP A 1 114 ? -11.403 13.906 -3.249 1.00 96.06 114 ASP A C 1
ATOM 838 O O . ASP A 1 114 ? -11.742 12.730 -3.425 1.00 96.06 114 ASP A O 1
ATOM 842 N N . THR A 1 115 ? -12.133 14.762 -2.534 1.00 93.56 115 THR A N 1
ATOM 843 C CA . THR A 1 115 ? -13.447 14.443 -1.963 1.00 93.56 115 THR A CA 1
ATOM 844 C C . THR A 1 115 ? -14.483 15.473 -2.411 1.00 93.56 115 THR A C 1
ATOM 846 O O . THR A 1 115 ? -14.148 16.650 -2.546 1.00 93.56 115 THR A O 1
ATOM 849 N N . PRO A 1 116 ? -15.761 15.081 -2.581 1.00 88.62 116 PRO A N 1
ATOM 850 C CA . PRO A 1 116 ? -16.812 15.992 -3.046 1.00 88.62 116 PRO A CA 1
ATOM 851 C C . PRO A 1 116 ? -16.988 17.253 -2.188 1.00 88.62 116 PRO A C 1
ATOM 853 O O . PRO A 1 116 ? -17.382 18.300 -2.698 1.00 88.62 116 PRO A O 1
ATOM 856 N N . ASP A 1 117 ? -16.694 17.148 -0.892 1.00 87.81 117 ASP A N 1
ATOM 857 C CA . ASP A 1 117 ? -16.895 18.217 0.089 1.00 87.81 117 ASP A CA 1
ATOM 858 C C . ASP A 1 117 ? -15.689 19.175 0.195 1.00 87.81 117 ASP A C 1
ATOM 860 O O . ASP A 1 117 ? -15.774 20.201 0.875 1.00 87.81 117 ASP A O 1
ATOM 864 N N . ALA A 1 118 ? -14.558 18.861 -0.451 1.00 89.44 118 ALA A N 1
ATOM 865 C CA . ALA A 1 118 ? -13.334 19.653 -0.373 1.00 89.44 118 ALA A CA 1
ATOM 866 C C . ALA A 1 118 ? -13.129 20.509 -1.641 1.00 89.44 118 ALA A C 1
ATOM 868 O O . ALA A 1 118 ? -13.120 19.985 -2.751 1.00 89.44 118 ALA A O 1
ATOM 869 N N . PRO A 1 119 ? -12.890 21.832 -1.519 1.00 90.00 119 PRO A N 1
ATOM 870 C CA . PRO A 1 119 ? -12.699 22.710 -2.679 1.00 90.00 119 PRO A CA 1
ATOM 871 C C . PRO A 1 119 ? -11.368 22.483 -3.411 1.00 90.00 119 PRO A C 1
ATOM 873 O O . PRO A 1 119 ? -11.190 22.970 -4.528 1.00 90.00 119 PRO A O 1
ATOM 876 N N . GLN A 1 120 ? -10.410 21.816 -2.766 1.00 92.44 120 GLN A N 1
ATOM 877 C CA . GLN A 1 120 ? -9.117 21.418 -3.315 1.00 92.44 120 GLN A CA 1
ATOM 878 C C . GLN A 1 120 ? -8.738 20.046 -2.741 1.00 92.44 120 GLN A C 1
ATOM 880 O O . GLN A 1 120 ? -9.068 19.785 -1.578 1.00 92.44 120 GLN A O 1
ATOM 885 N N . PRO A 1 121 ? -8.007 19.203 -3.493 1.00 93.75 121 PRO A N 1
ATOM 886 C CA . PRO A 1 121 ? -7.546 17.919 -2.984 1.00 93.75 121 PRO A CA 1
ATOM 887 C C . PRO A 1 121 ? -6.672 18.080 -1.739 1.00 93.75 121 PRO A C 1
ATOM 889 O O . PRO A 1 121 ? -5.771 18.923 -1.693 1.00 93.75 121 PRO A O 1
ATOM 892 N N . TYR A 1 122 ? -6.893 17.224 -0.746 1.00 93.81 122 TYR A N 1
ATOM 893 C CA . TYR A 1 122 ? -5.972 17.084 0.373 1.00 93.81 122 TYR A CA 1
ATOM 894 C C . TYR A 1 122 ? -4.688 16.410 -0.112 1.00 93.81 122 TYR A C 1
ATOM 896 O O . TYR A 1 122 ? -4.738 15.358 -0.747 1.00 93.81 122 TYR A O 1
ATOM 904 N N . GLN A 1 123 ? -3.534 16.999 0.194 1.00 95.88 123 GLN A N 1
ATOM 905 C CA . GLN A 1 123 ? -2.237 16.496 -0.247 1.00 95.88 123 GLN A CA 1
ATOM 906 C C . GLN A 1 123 ? -1.314 16.218 0.932 1.00 95.88 123 GLN A C 1
ATOM 908 O O . GLN A 1 123 ? -1.194 17.023 1.855 1.00 95.88 123 GLN A O 1
ATOM 913 N N . SER A 1 124 ? -0.630 15.079 0.877 1.00 95.31 124 SER A N 1
ATOM 914 C CA . SER A 1 124 ? 0.291 14.639 1.917 1.00 95.31 124 SER A CA 1
ATOM 915 C C . SER A 1 124 ? 1.505 13.962 1.299 1.00 95.31 124 SER A C 1
ATOM 917 O O . SER A 1 124 ? 1.374 13.108 0.423 1.00 95.31 124 SER A O 1
ATOM 919 N N . TYR A 1 125 ? 2.697 14.336 1.756 1.00 95.69 125 TYR A N 1
ATOM 920 C CA . TYR A 1 125 ? 3.909 13.605 1.411 1.00 95.69 125 TYR A CA 1
ATOM 921 C C . TYR A 1 125 ? 4.044 12.395 2.328 1.00 95.69 125 TYR A C 1
ATOM 923 O O . TYR A 1 125 ? 4.014 12.531 3.550 1.00 95.69 125 TYR A O 1
ATOM 931 N N . VAL A 1 126 ? 4.222 11.227 1.724 1.00 95.31 126 VAL A N 1
ATOM 932 C CA . VAL A 1 126 ? 4.508 9.969 2.409 1.00 95.31 126 VAL A CA 1
ATOM 933 C C . VAL A 1 126 ? 6.032 9.838 2.501 1.00 95.31 126 VAL A C 1
ATOM 935 O O . VAL A 1 126 ? 6.687 9.703 1.461 1.00 95.31 126 VAL A O 1
ATOM 938 N N . PRO A 1 127 ? 6.633 9.915 3.702 1.00 93.81 127 PRO A N 1
ATOM 939 C CA . PRO A 1 127 ? 8.073 9.743 3.860 1.00 93.81 127 PRO A CA 1
ATOM 940 C C . PRO A 1 127 ? 8.482 8.327 3.456 1.00 93.81 127 PRO A C 1
ATOM 942 O O . PRO A 1 127 ? 7.916 7.356 3.952 1.00 93.81 127 PRO A O 1
ATOM 945 N N . ILE A 1 128 ? 9.468 8.201 2.568 1.00 93.00 128 ILE A N 1
ATOM 946 C CA . ILE A 1 128 ? 10.006 6.902 2.148 1.00 93.00 128 ILE A CA 1
ATOM 947 C C . ILE A 1 128 ? 11.036 6.462 3.196 1.00 93.00 128 ILE A C 1
ATOM 949 O O . ILE A 1 128 ? 12.242 6.617 3.023 1.00 93.00 128 ILE A O 1
ATOM 953 N N . GLU A 1 129 ? 10.532 5.975 4.327 1.00 89.81 129 GLU A N 1
ATOM 954 C CA . GLU A 1 129 ? 11.313 5.446 5.446 1.00 89.81 129 GLU A CA 1
ATOM 955 C C . GLU A 1 129 ? 11.068 3.933 5.564 1.00 89.81 129 GLU A C 1
ATOM 957 O O . GLU A 1 129 ? 9.924 3.497 5.690 1.00 89.81 129 GLU A O 1
ATOM 962 N N . GLY A 1 130 ? 12.137 3.135 5.534 1.00 88.88 130 GLY A N 1
ATOM 963 C CA . GLY A 1 130 ? 12.070 1.673 5.616 1.00 88.88 130 GLY A CA 1
ATOM 964 C C . GLY A 1 130 ? 12.690 0.971 4.408 1.00 88.88 130 GLY A C 1
ATOM 965 O O . GLY A 1 130 ? 13.158 1.598 3.458 1.00 88.88 130 GLY A O 1
ATOM 966 N N . SER A 1 131 ? 12.706 -0.356 4.465 1.00 90.50 131 SER A N 1
ATOM 967 C CA . SER A 1 131 ? 13.293 -1.234 3.445 1.00 90.50 131 SER A CA 1
ATOM 968 C C . SER A 1 131 ? 12.253 -1.762 2.455 1.00 90.50 131 SER A C 1
ATOM 970 O O . SER A 1 131 ? 12.615 -2.245 1.380 1.00 90.50 131 SER A O 1
ATOM 972 N N . THR A 1 132 ? 10.963 -1.677 2.799 1.00 93.81 132 THR A N 1
ATOM 973 C CA . THR A 1 132 ? 9.850 -2.191 1.987 1.00 93.81 132 THR A CA 1
ATOM 974 C C . THR A 1 132 ? 8.721 -1.173 1.854 1.00 93.81 132 THR A C 1
ATOM 976 O O . THR A 1 132 ? 8.558 -0.283 2.688 1.00 93.81 132 THR A O 1
ATOM 979 N N . LEU A 1 133 ? 7.884 -1.325 0.821 1.00 95.25 133 LEU A N 1
ATOM 980 C CA . LEU A 1 133 ? 6.722 -0.454 0.631 1.00 95.25 133 LEU A CA 1
ATOM 981 C C . LEU A 1 133 ? 5.707 -0.588 1.780 1.00 95.25 133 LEU A C 1
ATOM 983 O O . LEU A 1 133 ? 5.063 0.387 2.161 1.00 95.25 133 LEU A O 1
ATOM 987 N N . ALA A 1 134 ? 5.592 -1.789 2.354 1.00 95.38 134 ALA A N 1
ATOM 988 C CA . ALA A 1 134 ? 4.743 -2.027 3.512 1.00 95.38 134 ALA A CA 1
ATOM 989 C C . ALA A 1 134 ? 5.212 -1.211 4.728 1.00 95.38 134 ALA A C 1
ATOM 991 O O . ALA A 1 134 ? 4.392 -0.561 5.364 1.00 95.38 134 ALA A O 1
ATOM 992 N N . GLU A 1 135 ? 6.519 -1.164 5.007 1.00 95.12 135 GLU A N 1
ATOM 993 C CA . GLU A 1 135 ? 7.084 -0.357 6.103 1.00 95.12 135 GLU A CA 1
ATOM 994 C C . GLU A 1 135 ? 6.871 1.150 5.901 1.00 95.12 135 GLU A C 1
ATOM 996 O O . GLU A 1 135 ? 6.499 1.847 6.851 1.00 95.12 135 GLU A O 1
ATOM 1001 N N . VAL A 1 136 ? 7.034 1.631 4.662 1.00 95.44 136 VAL A N 1
ATOM 1002 C CA . VAL A 1 136 ? 6.792 3.034 4.280 1.00 95.44 136 VAL A CA 1
ATOM 1003 C C . VAL A 1 136 ? 5.358 3.443 4.621 1.00 95.44 136 VAL A C 1
ATOM 1005 O O . VAL A 1 136 ? 5.128 4.403 5.361 1.00 95.44 136 VAL A O 1
ATOM 1008 N N . PHE A 1 137 ? 4.374 2.683 4.135 1.00 96.56 137 PHE A N 1
ATOM 1009 C CA . PHE A 1 137 ? 2.966 2.995 4.381 1.00 96.56 137 PHE A CA 1
ATOM 1010 C C . PHE A 1 137 ? 2.523 2.702 5.812 1.00 96.56 137 PHE A C 1
ATOM 1012 O O . PHE A 1 137 ? 1.714 3.451 6.352 1.00 96.56 137 PHE A O 1
ATOM 1019 N N . GLN A 1 138 ? 3.063 1.667 6.457 1.00 95.69 138 GLN A N 1
ATOM 1020 C CA . GLN A 1 138 ? 2.780 1.377 7.862 1.00 95.69 138 GLN A CA 1
ATOM 1021 C C . GLN A 1 138 ? 3.197 2.548 8.757 1.00 95.69 138 GLN A C 1
ATOM 1023 O O . GLN A 1 138 ? 2.422 2.979 9.615 1.00 95.69 138 GLN A O 1
ATOM 1028 N N . SER A 1 139 ? 4.400 3.087 8.536 1.00 94.81 139 SER A N 1
ATOM 1029 C CA . SER A 1 139 ? 4.921 4.237 9.281 1.00 94.81 139 SER A CA 1
ATOM 1030 C C . SER A 1 139 ? 4.083 5.489 9.029 1.00 94.81 139 SER A C 1
ATOM 1032 O O . SER A 1 139 ? 3.732 6.198 9.973 1.00 94.81 139 SER A O 1
ATOM 1034 N N . TYR A 1 140 ? 3.715 5.735 7.769 1.00 95.12 140 TYR A N 1
ATOM 1035 C CA . TYR A 1 140 ? 2.860 6.855 7.388 1.00 95.12 140 TYR A CA 1
ATOM 1036 C C . TYR A 1 140 ? 1.475 6.787 8.036 1.00 95.12 140 TYR A C 1
ATOM 1038 O O . TYR A 1 140 ? 1.108 7.723 8.742 1.00 95.12 140 TYR A O 1
ATOM 1046 N N . LEU A 1 141 ? 0.751 5.675 7.866 1.00 94.12 141 LEU A N 1
ATOM 1047 C CA . LEU A 1 141 ? -0.605 5.495 8.398 1.00 94.12 141 LEU A CA 1
ATOM 1048 C C . LEU A 1 141 ? -0.627 5.553 9.928 1.00 94.12 141 LEU A C 1
ATOM 1050 O O . LEU A 1 141 ? -1.506 6.183 10.515 1.00 94.12 141 LEU A O 1
ATOM 1054 N N . THR A 1 142 ? 0.392 4.981 10.580 1.00 94.00 142 THR A N 1
ATOM 1055 C CA . THR A 1 142 ? 0.533 5.071 12.040 1.00 94.00 142 THR A CA 1
ATOM 1056 C C . THR A 1 142 ? 0.673 6.521 12.507 1.00 94.00 142 THR A C 1
ATOM 1058 O O . THR A 1 142 ? 0.062 6.907 13.503 1.00 94.00 142 THR A O 1
ATOM 1061 N N . ARG A 1 143 ? 1.447 7.350 11.790 1.00 91.94 143 ARG A N 1
ATOM 1062 C CA . ARG A 1 143 ? 1.619 8.774 12.123 1.00 91.94 143 ARG A CA 1
ATOM 1063 C C . ARG A 1 143 ? 0.387 9.609 11.760 1.00 91.94 143 ARG A C 1
ATOM 1065 O O . ARG A 1 143 ? 0.014 10.479 12.542 1.00 91.94 143 ARG A O 1
ATOM 1072 N N . SER A 1 144 ? -0.230 9.369 10.601 1.00 87.62 144 SER A N 1
ATOM 1073 C CA . SER A 1 144 ? -1.341 10.187 10.095 1.00 87.62 144 SER A CA 1
ATOM 1074 C C . SER A 1 144 ? -2.647 9.951 10.847 1.00 87.62 144 SER A C 1
ATOM 1076 O O . SER A 1 144 ? -3.399 10.898 11.056 1.00 87.62 144 SER A O 1
ATOM 1078 N N . GLU A 1 145 ? -2.916 8.710 11.263 1.00 84.56 145 GLU A N 1
ATOM 1079 C CA . GLU A 1 145 ? -4.159 8.345 11.958 1.00 84.56 145 GLU A CA 1
ATOM 1080 C C . GLU A 1 145 ? -3.981 8.171 13.470 1.00 84.56 145 GLU A C 1
ATOM 1082 O O . GLU A 1 145 ? -4.966 7.989 14.180 1.00 84.56 145 GLU A O 1
ATOM 1087 N N . GLN A 1 146 ? -2.741 8.235 13.975 1.00 86.75 146 GLN A N 1
ATOM 1088 C CA . GLN A 1 146 ? -2.402 7.973 15.382 1.00 86.75 146 GLN A CA 1
ATOM 1089 C C . GLN A 1 146 ? -2.898 6.600 15.873 1.00 86.75 146 GLN A C 1
ATOM 1091 O O . GLN A 1 146 ? -3.175 6.406 17.055 1.00 86.75 146 GLN A O 1
ATOM 1096 N N . GLN A 1 147 ? -2.996 5.634 14.959 1.00 87.88 147 GLN A N 1
ATOM 1097 C CA . GLN A 1 147 ? -3.448 4.274 15.229 1.00 87.88 147 GLN A CA 1
ATOM 1098 C C . GLN A 1 147 ? -2.357 3.285 14.849 1.00 87.88 147 GLN A C 1
ATOM 1100 O O . GLN A 1 147 ? -1.802 3.345 13.750 1.00 87.88 147 GLN A O 1
ATOM 1105 N N . SER A 1 148 ? -2.058 2.345 15.751 1.00 94.81 148 SER A N 1
ATOM 1106 C CA . SER A 1 148 ? -1.128 1.261 15.446 1.00 94.81 148 SER A CA 1
ATOM 1107 C C . SER A 1 148 ? -1.610 0.523 14.201 1.00 94.81 148 SER A C 1
ATOM 1109 O O . SER A 1 148 ? -2.733 0.015 14.164 1.00 94.81 148 SER A O 1
ATOM 1111 N N . THR A 1 149 ? -0.756 0.509 13.182 1.00 95.31 149 THR A N 1
ATOM 1112 C CA . THR A 1 149 ? -1.042 -0.088 11.883 1.00 95.31 149 THR A CA 1
ATOM 1113 C C . THR A 1 149 ? -0.057 -1.218 11.627 1.00 95.31 149 THR A C 1
ATOM 1115 O O . THR A 1 149 ? 1.129 -1.092 11.930 1.00 95.31 149 THR A O 1
ATOM 1118 N N . ALA A 1 150 ? -0.542 -2.320 11.064 1.00 95.31 150 ALA A N 1
ATOM 1119 C CA . ALA A 1 150 ? 0.288 -3.383 10.518 1.00 95.31 150 ALA A CA 1
ATOM 1120 C C . ALA A 1 150 ? -0.126 -3.641 9.073 1.00 95.31 150 ALA A C 1
ATOM 1122 O O . ALA A 1 150 ? -1.320 -3.689 8.762 1.00 95.31 150 ALA A O 1
ATOM 1123 N N . LEU A 1 151 ? 0.865 -3.781 8.195 1.00 94.81 151 LEU A N 1
ATOM 1124 C CA . LEU A 1 151 ? 0.634 -3.871 6.762 1.00 94.81 151 LEU A CA 1
ATOM 1125 C C . LEU A 1 151 ? 1.457 -5.001 6.143 1.00 94.81 151 LEU A C 1
ATOM 1127 O O . LEU A 1 151 ? 2.656 -5.116 6.376 1.00 94.81 151 LEU A O 1
ATOM 1131 N N . LEU A 1 152 ? 0.806 -5.806 5.308 1.00 95.06 152 LEU A N 1
ATOM 1132 C CA . LEU A 1 152 ? 1.454 -6.772 4.424 1.00 95.06 152 LEU A CA 1
ATOM 1133 C C . LEU A 1 152 ? 1.048 -6.453 2.992 1.00 95.06 152 LEU A C 1
ATOM 1135 O O . LEU A 1 152 ? -0.137 -6.273 2.716 1.00 95.06 152 LEU A O 1
ATOM 1139 N N . LEU A 1 153 ? 2.018 -6.413 2.083 1.00 95.81 153 LEU A N 1
ATOM 1140 C CA . LEU A 1 153 ? 1.795 -6.186 0.658 1.00 95.81 153 LEU A CA 1
ATOM 1141 C C . LEU A 1 153 ? 2.607 -7.200 -0.137 1.00 95.81 153 LEU A C 1
ATOM 1143 O O . LEU A 1 153 ? 3.812 -7.331 0.066 1.00 95.81 153 LEU A O 1
ATOM 1147 N N . VAL A 1 154 ? 1.967 -7.877 -1.083 1.00 94.94 154 VAL A N 1
ATOM 1148 C CA . VAL A 1 154 ? 2.627 -8.831 -1.979 1.00 94.94 154 VAL A CA 1
ATOM 1149 C C . VAL A 1 154 ? 2.101 -8.661 -3.394 1.00 94.94 154 VAL A C 1
ATOM 1151 O O . VAL A 1 154 ? 0.934 -8.329 -3.600 1.00 94.94 154 VAL A O 1
ATOM 1154 N N . ALA A 1 155 ? 2.959 -8.880 -4.383 1.00 95.50 155 ALA A N 1
ATOM 1155 C CA . ALA A 1 155 ? 2.549 -8.880 -5.776 1.00 95.50 155 ALA A CA 1
ATOM 1156 C C . ALA A 1 155 ? 3.491 -9.733 -6.625 1.00 95.50 155 ALA A C 1
ATOM 1158 O O . ALA A 1 155 ? 4.713 -9.607 -6.518 1.00 95.50 155 ALA A O 1
ATOM 1159 N N . ASP A 1 156 ? 2.902 -10.559 -7.483 1.00 94.00 156 ASP A N 1
ATOM 1160 C CA . ASP A 1 156 ? 3.586 -11.360 -8.495 1.00 94.00 156 ASP A CA 1
ATOM 1161 C C . ASP A 1 156 ? 2.998 -11.087 -9.894 1.00 94.00 156 ASP A C 1
ATOM 1163 O O . ASP A 1 156 ? 2.214 -10.162 -10.092 1.00 94.00 156 ASP A O 1
ATOM 1167 N N . GLU A 1 157 ? 3.363 -11.889 -10.892 1.00 92.69 157 GLU A N 1
ATOM 1168 C CA . GLU A 1 157 ? 2.845 -11.772 -12.264 1.00 92.69 157 GLU A CA 1
ATOM 1169 C C . GLU A 1 157 ? 1.331 -12.051 -12.395 1.00 92.69 157 GLU A C 1
ATOM 1171 O O . GLU A 1 157 ? 0.734 -11.787 -13.437 1.00 92.69 157 GLU A O 1
ATOM 1176 N N . ASN A 1 158 ? 0.681 -12.610 -11.374 1.00 92.56 158 ASN A N 1
ATOM 1177 C CA . ASN A 1 158 ? -0.702 -13.073 -11.435 1.00 92.56 158 ASN A CA 1
ATOM 1178 C C . ASN A 1 158 ? -1.645 -12.298 -10.519 1.00 92.56 158 ASN A C 1
ATOM 1180 O O . ASN A 1 158 ? -2.815 -12.139 -10.875 1.00 92.56 158 ASN A O 1
ATOM 1184 N N . THR A 1 159 ? -1.158 -11.855 -9.362 1.00 94.06 159 THR A N 1
ATOM 1185 C CA . THR A 1 159 ? -1.964 -11.291 -8.281 1.00 94.06 159 THR A CA 1
ATOM 1186 C C . THR A 1 159 ? -1.196 -10.200 -7.544 1.00 94.06 159 THR A C 1
ATOM 1188 O O . THR A 1 159 ? -0.029 -10.371 -7.207 1.00 94.06 159 THR A O 1
ATOM 1191 N N . ALA A 1 160 ? -1.884 -9.112 -7.211 1.00 96.50 160 ALA A N 1
ATOM 1192 C CA . ALA A 1 160 ? -1.464 -8.161 -6.191 1.00 96.50 160 ALA A CA 1
ATOM 1193 C C . ALA A 1 160 ? -2.414 -8.258 -4.993 1.00 96.50 160 ALA A C 1
ATOM 1195 O O . ALA A 1 160 ? -3.630 -8.296 -5.168 1.00 96.50 160 ALA A O 1
ATOM 1196 N N . ALA A 1 161 ? -1.888 -8.327 -3.776 1.00 95.94 161 ALA A N 1
ATOM 1197 C CA . ALA A 1 161 ? -2.690 -8.509 -2.576 1.00 95.94 161 ALA A CA 1
ATOM 1198 C C . ALA A 1 161 ? -2.100 -7.760 -1.382 1.00 95.94 161 ALA A C 1
ATOM 1200 O O . ALA A 1 161 ? -0.913 -7.424 -1.347 1.00 95.94 161 ALA A O 1
ATOM 1201 N N . GLY A 1 162 ? -2.937 -7.518 -0.381 1.00 95.31 162 GLY A N 1
ATOM 1202 C CA . GLY A 1 162 ? -2.489 -6.896 0.853 1.00 95.31 162 GLY A CA 1
ATOM 1203 C C . GLY A 1 162 ? -3.445 -7.105 2.014 1.00 95.31 162 GLY A C 1
ATOM 1204 O O . GLY A 1 162 ? -4.637 -7.327 1.813 1.00 95.31 162 GLY A O 1
ATOM 1205 N N . LEU A 1 163 ? -2.896 -7.023 3.222 1.00 95.06 163 LEU A N 1
ATOM 1206 C CA . LEU A 1 163 ? -3.614 -7.067 4.492 1.00 95.06 163 LEU A CA 1
ATOM 1207 C C . LEU A 1 163 ? -3.259 -5.809 5.280 1.00 95.06 163 LEU A C 1
ATOM 1209 O O . LEU A 1 163 ? -2.087 -5.592 5.579 1.00 95.06 163 LEU A O 1
ATOM 1213 N N . LEU A 1 164 ? -4.271 -5.033 5.647 1.00 95.50 164 LEU A N 1
ATOM 1214 C CA . LEU A 1 164 ? -4.165 -3.898 6.553 1.00 95.50 164 LEU A CA 1
ATOM 1215 C C . LEU A 1 164 ? -4.859 -4.261 7.866 1.00 95.50 164 LEU A C 1
ATOM 1217 O O . LEU A 1 164 ? -6.010 -4.694 7.856 1.00 95.50 164 LEU A O 1
ATOM 1221 N N . LEU A 1 165 ? -4.169 -4.079 8.988 1.00 95.62 165 LEU A N 1
ATOM 1222 C CA . LEU A 1 165 ? -4.733 -4.176 10.332 1.00 95.62 165 LEU A CA 1
ATOM 1223 C C . LEU A 1 165 ? -4.544 -2.840 11.041 1.00 95.62 165 LEU A C 1
ATOM 1225 O O . LEU A 1 165 ? -3.458 -2.262 10.990 1.00 95.62 165 LEU A O 1
ATOM 1229 N N . GLN A 1 166 ? -5.587 -2.374 11.718 1.00 95.19 166 GLN A N 1
ATOM 1230 C CA . GLN A 1 166 ? -5.586 -1.122 12.464 1.00 95.19 166 GLN A CA 1
ATOM 1231 C C . GLN A 1 166 ? -6.221 -1.327 13.833 1.00 95.19 166 GLN A C 1
ATOM 1233 O O . GLN A 1 166 ? -7.324 -1.868 13.965 1.00 95.19 166 GLN A O 1
ATOM 1238 N N . LYS A 1 167 ? -5.505 -0.885 14.860 1.00 94.88 167 LYS A N 1
ATOM 1239 C CA . LYS A 1 167 ? -5.973 -0.893 16.241 1.00 94.88 167 LYS A CA 1
ATOM 1240 C C . LYS A 1 167 ? -7.004 0.218 16.452 1.00 94.88 167 LYS A C 1
ATOM 1242 O O . LYS A 1 167 ? -6.699 1.381 16.190 1.00 94.88 167 LYS A O 1
ATOM 1247 N N . LEU A 1 168 ? -8.206 -0.124 16.920 1.00 93.12 168 LEU A N 1
ATOM 1248 C CA . LEU A 1 168 ? -9.233 0.871 17.235 1.00 93.12 168 LEU A CA 1
ATOM 1249 C C . LEU A 1 168 ? -8.966 1.537 18.596 1.00 93.12 168 LEU A C 1
ATOM 1251 O O . LEU A 1 168 ? -8.196 1.006 19.407 1.00 93.12 168 LEU A O 1
ATOM 1255 N N . PRO A 1 169 ? -9.605 2.694 18.868 1.00 88.62 169 PRO A N 1
ATOM 1256 C CA . PRO A 1 169 ? -9.627 3.269 20.207 1.00 88.62 169 PRO A CA 1
ATOM 1257 C C . PRO A 1 169 ? -10.095 2.229 21.232 1.00 88.62 169 PRO A C 1
ATOM 1259 O O . PRO A 1 169 ? -10.974 1.426 20.937 1.00 88.62 169 PRO A O 1
ATOM 1262 N N . ASP A 1 170 ? -9.482 2.235 22.414 1.00 88.56 170 ASP A N 1
ATOM 1263 C CA . ASP A 1 170 ? -9.803 1.353 23.548 1.00 88.56 170 ASP A CA 1
ATOM 1264 C C . ASP A 1 170 ? -9.449 -0.138 23.397 1.00 88.56 170 ASP A C 1
ATOM 1266 O O . ASP A 1 170 ? -9.642 -0.898 24.346 1.00 88.56 170 ASP A O 1
ATOM 1270 N N . ALA A 1 171 ? -8.815 -0.559 22.295 1.00 91.19 171 ALA A N 1
ATOM 1271 C CA . ALA A 1 171 ? -8.380 -1.950 22.115 1.00 91.19 171 ALA A CA 1
ATOM 1272 C C . ALA A 1 171 ? -7.527 -2.488 23.282 1.00 91.19 171 ALA A C 1
ATOM 1274 O O . ALA A 1 171 ? -7.715 -3.623 23.714 1.00 91.19 171 ALA A O 1
ATOM 1275 N N . ASP A 1 172 ? -6.653 -1.654 23.860 1.00 92.00 172 ASP A N 1
ATOM 1276 C CA . ASP A 1 172 ? -5.835 -2.034 25.024 1.00 92.00 172 ASP A CA 1
ATOM 1277 C C . ASP A 1 172 ? -6.642 -2.243 26.307 1.00 92.00 172 ASP A C 1
ATOM 1279 O O . ASP A 1 172 ? -6.218 -2.993 27.180 1.00 92.00 172 ASP A O 1
ATOM 1283 N N . GLN A 1 173 ? -7.796 -1.585 26.449 1.00 91.94 173 GLN A N 1
ATOM 1284 C CA . GLN A 1 173 ? -8.675 -1.805 27.601 1.00 91.94 173 GLN A CA 1
ATOM 1285 C C . GLN A 1 173 ? -9.370 -3.164 27.501 1.00 91.94 173 GLN A C 1
ATOM 1287 O O . GLN A 1 173 ? -9.711 -3.761 28.522 1.00 91.94 173 GLN A O 1
ATOM 1292 N N . LYS A 1 174 ? -9.574 -3.648 26.272 1.00 91.38 174 LYS A N 1
ATOM 1293 C CA . LYS A 1 174 ? -10.244 -4.913 25.984 1.00 91.38 174 LYS A CA 1
ATOM 1294 C C . LYS A 1 174 ? -9.301 -6.106 26.062 1.00 91.38 174 LYS A C 1
ATOM 1296 O O . LYS A 1 174 ? -9.616 -7.086 26.731 1.00 91.38 174 LYS A O 1
ATOM 1301 N N . ASP A 1 175 ? -8.150 -6.009 25.404 1.00 92.25 175 ASP A N 1
ATOM 1302 C CA . ASP A 1 175 ? -7.060 -6.982 25.482 1.00 92.25 175 ASP A CA 1
ATOM 1303 C C . ASP A 1 175 ? -5.714 -6.248 25.303 1.00 92.25 175 ASP A C 1
ATOM 1305 O O . ASP A 1 175 ? -5.331 -5.948 24.167 1.00 92.25 175 ASP A O 1
ATOM 1309 N N . PRO A 1 176 ? -4.968 -5.985 26.396 1.00 92.38 176 PRO A N 1
ATOM 1310 C CA . PRO A 1 176 ? -3.674 -5.299 26.342 1.00 92.38 176 PRO A CA 1
ATOM 1311 C C . PRO A 1 176 ? -2.630 -5.963 25.428 1.00 92.38 176 PRO A C 1
ATOM 1313 O O . PRO A 1 176 ? -1.701 -5.300 24.969 1.00 92.38 176 PRO A O 1
ATOM 1316 N N . ASP A 1 177 ? -2.752 -7.270 25.171 1.00 93.50 177 ASP A N 1
ATOM 1317 C CA . ASP A 1 177 ? -1.835 -8.031 24.314 1.00 93.50 177 ASP A CA 1
ATOM 1318 C C . ASP A 1 177 ? -2.437 -8.357 22.931 1.00 93.50 177 ASP A C 1
ATOM 1320 O O . ASP A 1 177 ? -1.744 -8.836 22.029 1.00 93.50 177 ASP A O 1
ATOM 1324 N N . GLY A 1 178 ? -3.720 -8.056 22.714 1.00 92.75 178 GLY A N 1
ATOM 1325 C CA . GLY A 1 178 ? -4.455 -8.420 21.501 1.00 92.75 178 GLY A CA 1
ATOM 1326 C C . GLY A 1 178 ? -3.788 -7.925 20.216 1.00 92.75 178 GLY A C 1
ATOM 1327 O O . GLY A 1 178 ? -3.699 -8.659 19.226 1.00 92.75 178 GLY A O 1
ATOM 1328 N N . TRP A 1 179 ? -3.243 -6.704 20.251 1.00 95.00 179 TRP A N 1
ATOM 1329 C CA . TRP A 1 179 ? -2.504 -6.124 19.129 1.00 95.00 179 TRP A CA 1
ATOM 1330 C C . TRP A 1 179 ? -1.208 -6.884 18.814 1.00 95.00 179 TRP A C 1
ATOM 1332 O O . TRP A 1 179 ? -0.951 -7.227 17.657 1.00 95.00 179 TRP A O 1
ATOM 1342 N N . ASN A 1 180 ? -0.399 -7.198 19.827 1.00 93.25 180 ASN A N 1
ATOM 1343 C CA . ASN A 1 180 ? 0.854 -7.930 19.629 1.00 93.25 180 ASN A CA 1
ATOM 1344 C C . ASN A 1 180 ? 0.579 -9.331 19.075 1.00 93.25 180 ASN A C 1
ATOM 1346 O O . ASN A 1 180 ? 1.215 -9.771 18.117 1.00 93.25 180 ASN A O 1
ATOM 1350 N N . ARG A 1 181 ? -0.429 -10.015 19.623 1.00 92.50 181 ARG A N 1
ATOM 1351 C CA . ARG A 1 181 ? -0.815 -11.359 19.190 1.00 92.50 181 ARG A CA 1
ATOM 1352 C C . ARG A 1 181 ? -1.238 -11.394 17.725 1.00 92.50 181 ARG A C 1
ATOM 1354 O O . ARG A 1 181 ? -0.752 -12.237 16.970 1.00 92.50 181 ARG A O 1
ATOM 1361 N N . ILE A 1 182 ? -2.122 -10.486 17.300 1.00 90.25 182 ILE A N 1
ATOM 1362 C CA . ILE A 1 182 ? -2.617 -10.504 15.917 1.00 90.25 182 ILE A CA 1
ATOM 1363 C C . ILE A 1 182 ? -1.534 -10.098 14.916 1.00 90.25 182 ILE A C 1
ATOM 1365 O O . ILE A 1 182 ? -1.478 -10.655 13.820 1.00 90.25 182 ILE A O 1
ATOM 1369 N N . THR A 1 183 ? -0.648 -9.172 15.288 1.00 90.50 183 THR A N 1
ATOM 1370 C CA . THR A 1 183 ? 0.447 -8.730 14.416 1.00 90.50 183 THR A CA 1
ATOM 1371 C C . THR A 1 183 ? 1.506 -9.813 14.248 1.00 90.50 183 THR A C 1
ATOM 1373 O O . THR A 1 183 ? 1.916 -10.071 13.117 1.00 90.50 183 THR A O 1
ATOM 1376 N N . LEU A 1 184 ? 1.864 -10.533 15.317 1.00 88.19 184 LEU A N 1
ATOM 1377 C CA . LEU A 1 184 ? 2.726 -11.716 15.227 1.00 88.19 184 LEU A CA 1
ATOM 1378 C C . LEU A 1 184 ? 2.101 -12.798 14.340 1.00 88.19 184 LEU A C 1
ATOM 1380 O O . LEU A 1 184 ? 2.774 -13.348 13.471 1.00 88.19 184 LEU A O 1
ATOM 1384 N N . LEU A 1 185 ? 0.800 -13.074 14.495 1.00 87.19 185 LEU A N 1
ATOM 1385 C CA . LEU A 1 185 ? 0.094 -14.020 13.626 1.00 87.19 185 LEU A CA 1
ATOM 1386 C C . LEU A 1 185 ? 0.115 -13.572 12.160 1.00 87.19 185 LEU A C 1
ATOM 1388 O O . LEU A 1 185 ? 0.379 -14.395 11.281 1.00 87.19 185 LEU A O 1
ATOM 1392 N N . ALA A 1 186 ? -0.120 -12.288 11.889 1.00 86.88 186 ALA A N 1
ATOM 1393 C CA . ALA A 1 186 ? -0.069 -11.738 10.540 1.00 86.88 186 ALA A CA 1
ATOM 1394 C C . ALA A 1 186 ? 1.329 -11.889 9.918 1.00 86.88 186 ALA A C 1
ATOM 1396 O O . ALA A 1 186 ? 1.431 -12.304 8.769 1.00 86.88 186 ALA A O 1
ATOM 1397 N N . GLN A 1 187 ? 2.403 -11.660 10.679 1.00 82.94 187 GLN A N 1
ATOM 1398 C CA . GLN A 1 187 ? 3.784 -11.831 10.205 1.00 82.94 187 GLN A CA 1
ATOM 1399 C C . GLN A 1 187 ? 4.129 -13.276 9.816 1.00 82.94 187 GLN A C 1
ATOM 1401 O O . GLN A 1 187 ? 5.046 -13.494 9.028 1.00 82.94 187 GLN A O 1
ATOM 1406 N N . THR A 1 188 ? 3.399 -14.272 10.330 1.00 82.00 188 THR A N 1
ATOM 1407 C CA . THR A 1 188 ? 3.590 -15.672 9.909 1.00 82.00 188 THR A CA 1
ATOM 1408 C C . THR A 1 188 ? 2.952 -16.005 8.561 1.00 82.00 188 THR A C 1
ATOM 1410 O O . THR A 1 188 ? 3.223 -17.082 8.026 1.00 82.00 188 THR A O 1
ATOM 1413 N N . LEU A 1 189 ? 2.110 -15.117 8.013 1.00 81.75 189 LEU A N 1
ATOM 1414 C CA . LEU A 1 189 ? 1.463 -15.333 6.723 1.00 81.75 189 LEU A CA 1
ATOM 1415 C C . LEU A 1 189 ? 2.507 -15.297 5.608 1.00 81.75 189 LEU A C 1
ATOM 1417 O O . LEU A 1 189 ? 3.160 -14.284 5.366 1.00 81.75 189 LEU A O 1
ATOM 1421 N N . LYS A 1 190 ? 2.628 -16.410 4.890 1.00 75.62 190 LYS A N 1
ATOM 1422 C CA . LYS A 1 190 ? 3.489 -16.503 3.709 1.00 75.62 190 LYS A CA 1
ATOM 1423 C C . LYS A 1 190 ? 2.839 -15.816 2.506 1.00 75.62 190 LYS A C 1
ATOM 1425 O O . LYS A 1 190 ? 1.617 -15.712 2.415 1.00 75.62 190 LYS A O 1
ATOM 1430 N N . GLU A 1 191 ? 3.637 -15.422 1.516 1.00 72.31 191 GLU A N 1
ATOM 1431 C CA . GLU A 1 191 ? 3.129 -14.796 0.282 1.00 72.31 191 GLU A CA 1
ATOM 1432 C C . GLU A 1 191 ? 2.109 -15.684 -0.447 1.00 72.31 191 GLU A C 1
ATOM 1434 O O . GLU A 1 191 ? 1.004 -15.258 -0.781 1.00 72.31 191 GLU A O 1
ATOM 1439 N N . ASN A 1 192 ? 2.445 -16.970 -0.607 1.00 66.94 192 ASN A N 1
ATOM 1440 C CA . ASN A 1 192 ? 1.573 -17.979 -1.211 1.00 66.94 192 ASN A CA 1
ATOM 1441 C C . ASN A 1 192 ? 0.302 -18.231 -0.400 1.00 66.94 192 ASN A C 1
ATOM 1443 O O . ASN A 1 192 ? -0.705 -18.695 -0.947 1.00 66.94 192 ASN A O 1
ATOM 1447 N N . GLU A 1 193 ? 0.358 -17.951 0.901 1.00 72.81 193 GLU A N 1
ATOM 1448 C CA . GLU A 1 193 ? -0.829 -17.822 1.698 1.00 72.81 193 GLU A CA 1
ATOM 1449 C C . GLU A 1 193 ? -1.541 -16.577 1.195 1.00 72.81 193 GLU A C 1
ATOM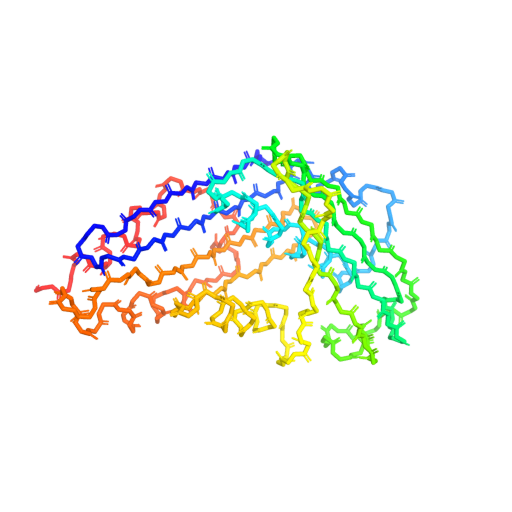 1451 O O . GLU A 1 193 ? -2.552 -16.815 0.542 1.00 72.81 193 GLU A O 1
ATOM 1456 N N . ILE A 1 194 ? -1.080 -15.328 1.363 1.00 72.19 194 ILE A N 1
ATOM 1457 C CA . ILE A 1 194 ? -1.943 -14.152 1.098 1.00 72.19 194 ILE A CA 1
ATOM 1458 C C . ILE A 1 194 ? -2.585 -14.111 -0.313 1.00 72.19 194 ILE A C 1
ATOM 1460 O O . ILE A 1 194 ? -3.717 -13.654 -0.440 1.00 72.19 194 ILE A O 1
ATOM 1464 N N . PHE A 1 195 ? -1.987 -14.744 -1.329 1.00 71.38 195 PHE A N 1
ATOM 1465 C CA . PHE A 1 195 ? -2.607 -14.918 -2.654 1.00 71.38 195 PHE A CA 1
ATOM 1466 C C . PHE A 1 195 ? -3.875 -15.801 -2.705 1.00 71.38 195 PHE A C 1
ATOM 1468 O O . PHE A 1 195 ? -4.668 -15.673 -3.632 1.00 71.38 195 PHE A O 1
ATOM 1475 N N . ARG A 1 196 ? -4.102 -16.727 -1.764 1.00 65.50 196 ARG A N 1
ATOM 1476 C CA . ARG A 1 196 ? -5.282 -17.625 -1.741 1.00 65.50 196 ARG A CA 1
ATOM 1477 C C . ARG A 1 196 ? -6.535 -16.951 -1.137 1.00 65.50 196 ARG A C 1
ATOM 1479 O O . ARG A 1 196 ? -6.427 -16.072 -0.302 1.00 65.50 196 ARG A O 1
ATOM 1486 N N . SER A 1 197 ? -7.727 -17.389 -1.555 1.00 54.22 197 SER A N 1
ATOM 1487 C CA . SER A 1 197 ? -9.041 -16.759 -1.280 1.00 54.22 197 SER A CA 1
ATOM 1488 C C . SER A 1 197 ? -9.285 -16.274 0.164 1.00 54.22 197 SER A C 1
ATOM 1490 O O . SER A 1 197 ? -8.807 -16.876 1.123 1.00 54.22 197 SER A O 1
ATOM 1492 N N . VAL A 1 198 ? -10.084 -15.206 0.283 1.00 54.16 198 VAL A N 1
ATOM 1493 C CA . VAL A 1 198 ? -10.344 -14.364 1.466 1.00 54.16 198 VAL A CA 1
ATOM 1494 C C . VAL A 1 198 ? -11.243 -15.006 2.543 1.00 54.16 198 VAL A C 1
ATOM 1496 O O . VAL A 1 198 ? -10.978 -14.839 3.736 1.00 54.16 198 VAL A O 1
ATOM 1499 N N . GLU A 1 199 ? -12.260 -15.787 2.167 1.00 48.28 199 GLU A N 1
ATOM 1500 C CA . GLU A 1 199 ? -13.270 -16.317 3.111 1.00 48.28 199 GLU A CA 1
ATOM 1501 C C . GLU A 1 199 ? -12.731 -17.299 4.176 1.00 48.28 199 GLU A C 1
ATOM 1503 O O . GLU A 1 199 ? -13.105 -17.172 5.346 1.00 48.28 199 GLU A O 1
ATOM 1508 N N . PRO A 1 200 ? -11.799 -18.230 3.881 1.00 46.66 200 PRO A N 1
ATOM 1509 C CA . PRO A 1 200 ? -11.232 -19.095 4.916 1.00 46.66 200 PRO A CA 1
ATOM 1510 C C . PRO A 1 200 ? -10.379 -18.341 5.950 1.00 46.66 200 PRO A C 1
ATOM 1512 O O . PRO A 1 200 ? -10.059 -18.896 6.997 1.00 46.66 200 PRO A O 1
ATOM 1515 N N . ARG A 1 201 ? -9.953 -17.100 5.677 1.00 53.75 201 ARG A N 1
ATOM 1516 C CA . ARG A 1 201 ? -8.798 -16.477 6.358 1.00 53.75 201 ARG A CA 1
ATOM 1517 C C . ARG A 1 201 ? -9.160 -15.574 7.506 1.00 53.75 201 ARG A C 1
ATOM 1519 O O . ARG A 1 201 ? -8.489 -15.632 8.529 1.00 53.75 201 ARG A O 1
ATOM 1526 N N . VAL A 1 202 ? -10.235 -14.801 7.351 1.00 52.34 202 VAL A N 1
ATOM 1527 C CA . VAL A 1 202 ? -10.868 -14.133 8.491 1.00 52.34 202 VAL A CA 1
ATOM 1528 C C . VAL A 1 202 ? -11.222 -15.209 9.516 1.00 52.34 202 VAL A C 1
ATOM 1530 O O . VAL A 1 202 ? -10.853 -15.089 10.673 1.00 52.34 202 VAL A O 1
ATOM 1533 N N . SER A 1 203 ? -11.749 -16.357 9.065 1.00 46.19 203 SER A N 1
ATOM 1534 C CA . SER A 1 203 ? -11.981 -17.514 9.935 1.00 46.19 203 SER A CA 1
ATOM 1535 C C . SER A 1 203 ? -10.696 -18.099 10.546 1.00 46.19 203 SER A C 1
ATOM 1537 O O . SER A 1 203 ? -10.713 -18.454 11.718 1.00 46.19 203 SER A O 1
ATOM 1539 N N . LEU A 1 204 ? -9.569 -18.185 9.824 1.00 49.38 204 LEU A N 1
ATOM 1540 C CA . LEU A 1 204 ? -8.291 -18.666 10.381 1.00 49.38 204 LEU A CA 1
ATOM 1541 C C . LEU A 1 204 ? -7.685 -17.705 11.411 1.00 49.38 204 LEU A C 1
ATOM 1543 O O . LEU A 1 204 ? -7.211 -18.168 12.447 1.00 49.38 204 LEU A O 1
ATOM 1547 N N . LEU A 1 205 ? -7.713 -16.395 11.152 1.00 51.38 205 LEU A N 1
ATOM 1548 C CA . LEU A 1 205 ? -7.254 -15.387 12.107 1.00 51.38 205 LEU A CA 1
ATOM 1549 C C . LEU A 1 205 ? -8.177 -15.349 13.333 1.00 51.38 205 LEU A C 1
ATOM 1551 O O . LEU A 1 205 ? -7.673 -15.394 14.448 1.00 51.38 205 LEU A O 1
ATOM 1555 N N . SER A 1 206 ? -9.502 -15.406 13.146 1.00 50.69 206 SER A N 1
ATOM 1556 C CA . SER A 1 206 ? -10.485 -15.475 14.239 1.00 50.69 206 SER A CA 1
ATOM 1557 C C . SER A 1 206 ? -10.414 -16.784 15.039 1.00 50.69 206 SER A C 1
ATOM 1559 O O . SER A 1 206 ? -10.576 -16.782 16.255 1.00 50.69 206 SER A O 1
ATOM 1561 N N . ARG A 1 207 ? -10.151 -17.932 14.395 1.00 47.97 207 ARG A N 1
ATOM 1562 C CA . ARG A 1 207 ? -9.974 -19.224 15.089 1.00 47.97 207 ARG A CA 1
ATOM 1563 C C . ARG A 1 207 ? -8.668 -19.274 15.873 1.00 47.97 207 ARG A C 1
ATOM 1565 O O . ARG A 1 207 ? -8.648 -19.838 16.960 1.00 47.97 207 ARG A O 1
ATOM 1572 N N . ARG A 1 208 ? -7.586 -18.695 15.342 1.00 50.69 208 ARG A N 1
ATOM 1573 C CA . ARG A 1 208 ? -6.294 -18.619 16.042 1.00 50.69 208 ARG A CA 1
ATOM 1574 C C . ARG A 1 208 ? -6.297 -17.571 17.157 1.00 50.69 208 ARG A C 1
ATOM 1576 O O . ARG A 1 208 ? -5.646 -17.805 18.166 1.00 50.69 208 ARG A O 1
ATOM 1583 N N . SER A 1 209 ? -7.053 -16.477 17.023 1.00 48.16 209 SER A N 1
ATOM 1584 C CA . SER A 1 209 ? -7.233 -15.499 18.105 1.00 48.16 209 SER A CA 1
ATOM 1585 C C . SER A 1 209 ? -8.102 -16.038 19.246 1.00 48.16 209 SER A C 1
ATOM 1587 O O . SER A 1 209 ? -7.808 -15.754 20.401 1.00 48.16 209 SER A O 1
ATOM 1589 N N . ASN A 1 210 ? -9.133 -16.838 18.938 1.00 49.47 210 ASN A N 1
ATOM 1590 C CA . ASN A 1 210 ? -10.066 -17.384 19.936 1.00 49.47 210 ASN A CA 1
ATOM 1591 C C . ASN A 1 210 ? -9.613 -18.721 20.553 1.00 49.47 210 ASN A C 1
ATOM 1593 O O . ASN A 1 210 ? -10.253 -19.210 21.476 1.00 49.47 210 ASN A O 1
ATOM 1597 N N . GLY A 1 211 ? -8.548 -19.338 20.033 1.00 44.12 211 GLY A N 1
ATOM 1598 C CA . GLY A 1 211 ? -8.043 -20.644 20.478 1.00 44.12 211 GLY A CA 1
ATOM 1599 C C . GLY A 1 211 ? -6.933 -20.593 21.533 1.00 44.12 211 GLY A C 1
ATOM 1600 O O . GLY A 1 211 ? -6.318 -21.623 21.785 1.00 44.12 211 GLY A O 1
ATOM 1601 N N . ALA A 1 212 ? -6.640 -19.419 22.100 1.00 38.19 212 ALA A N 1
ATOM 1602 C CA . ALA A 1 212 ? -5.578 -19.206 23.089 1.00 38.19 212 ALA A CA 1
ATOM 1603 C C . ALA A 1 212 ? -6.130 -18.784 24.467 1.00 38.19 212 ALA A C 1
ATOM 1605 O O . ALA A 1 212 ? -5.554 -17.914 25.118 1.00 38.19 212 ALA A O 1
ATOM 1606 N N . ALA A 1 213 ? -7.258 -19.376 24.871 1.00 33.31 213 ALA A N 1
ATOM 1607 C CA . ALA A 1 213 ? -7.803 -19.294 26.226 1.00 33.31 213 ALA A CA 1
ATOM 1608 C C . ALA A 1 213 ? -7.561 -20.610 26.973 1.00 33.31 213 ALA A C 1
ATOM 1610 O O . ALA A 1 213 ? -7.726 -21.676 26.332 1.00 33.31 213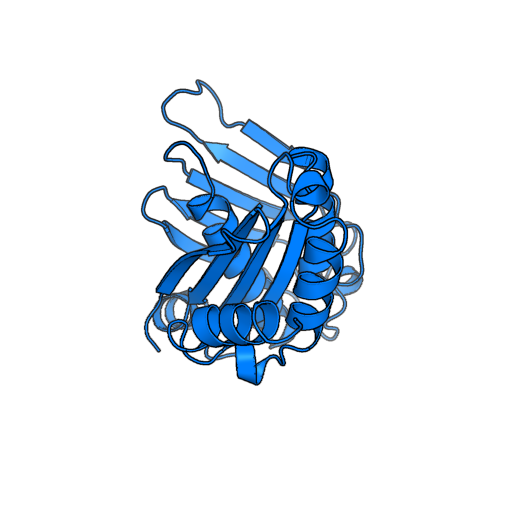 ALA A O 1
#

pLDDT: mean 89.23, std 13.39, range [33.31, 98.69]

Foldseek 3Di:
DDWDKDWDAPVLQQKIKMKTKDFPLLLVQCPPVPDDFLRSWVQLLVLAVQLVVLVVDPAFWKKKKWKAADAQFRIKIWIQGSVRRIHIDTDGDPDPDNWPCRHGPRMWIKIWIGGPVDPGTDIDIQDPDDRDPQVSVQVVCCVVVVWRKGKDWGDGSGMTMMMIMTRDPCSCVSPVCLVVQLNVVVVPQDNVRSNDDDVVVVVVSSCSSVVPD

Secondary structure (DSSP, 8-state):
---EEEEEEETTTTEEEEEEEESHHHHHHHTT----HHHHHHHHHHHHHHHHHHHH-SS--EEEEEEE-SSS-SEEEEEE-TT--EEEEEE--------HHHHHSS-EEEEEEE-TT-SS-EEEEE---SSSHHHHHHHHHHHHH-S-EEEEEEE-SS-EEEEEEEEPTTHHHH-TTHHHHHHHHHHT--HHHHTS-SHHHHHHHHHHHHT--